Protein 8AP0 (pdb70)

Structure (mmCIF, N/CA/C/O backbone):
data_8AP0
#
_entry.id   8AP0
#
_cell.length_a   66.230
_cell.length_b   139.042
_cell.length_c   109.651
_cell.angle_alpha   90.000
_cell.angle_beta   90.000
_cell.angle_gamma   90.000
#
_symmetry.space_group_name_H-M   'C 2 2 21'
#
loop_
_entity.id
_entity.type
_entity.pdbx_description
1 polymer "Beta-ribofuranosylaminobenzene 5'-phosphate synthase"
2 non-polymer 1-O-pyrophosphono-5-O-phosphono-alpha-D-ribofuranose
3 non-polymer '4-azanyl-1~{H}-pyrazole-3,5-dicarboxylic acid'
4 non-polymer GLYCEROL
5 non-polymer 'POTASSIUM ION'
6 non-polymer 'MAGNESIUM ION'
7 water water
#
loop_
_atom_site.group_PDB
_atom_site.id
_atom_site.type_symbol
_atom_site.label_atom_id
_atom_site.label_alt_id
_atom_site.label_comp_id
_atom_site.label_asym_id
_atom_site.label_entity_id
_atom_site.label_seq_id
_atom_site.pdbx_PDB_ins_code
_atom_site.Cartn_x
_atom_site.Cartn_y
_atom_site.Cartn_z
_atom_site.occupancy
_atom_site.B_iso_or_equiv
_atom_site.auth_seq_id
_atom_site.auth_comp_id
_atom_site.auth_asym_id
_atom_site.auth_atom_id
_atom_site.pdbx_PDB_model_num
ATOM 1 N N . GLY A 1 10 ? -21.756 28.338 11.974 1.000 59.743 10 GLY AAA N 1
ATOM 2 C CA . GLY A 1 10 ? -21.153 26.977 12.140 1.000 65.742 10 GLY AAA CA 1
ATOM 3 C C . GLY A 1 10 ? -19.652 26.997 11.912 1.000 54.605 10 GLY AAA C 1
ATOM 4 O O . GLY A 1 10 ? -19.161 27.932 11.251 1.000 50.208 10 GLY AAA O 1
ATOM 5 N N . ALA A 1 11 ? -18.934 26.008 12.439 1.000 38.905 11 ALA AAA N 1
ATOM 6 C CA . ALA A 1 11 ? -17.472 25.869 12.269 1.000 36.793 11 ALA AAA CA 1
ATOM 7 C C . ALA A 1 11 ? -17.138 24.449 11.812 1.000 32.345 11 ALA AAA C 1
ATOM 8 O O . ALA A 1 11 ? -17.920 23.514 12.079 1.000 37.195 11 ALA AAA O 1
ATOM 10 N N . VAL A 1 12 ? -16.000 24.316 11.147 1.000 29.779 12 VAL AAA N 1
ATOM 11 C CA . VAL A 1 12 ? -15.400 23.005 10.790 1.000 31.215 12 VAL AAA CA 1
ATOM 12 C C . VAL A 1 12 ? -14.287 22.742 11.803 1.000 29.287 12 VAL AAA C 1
ATOM 13 O O . VAL A 1 12 ? -13.282 23.486 11.790 1.000 28.116 12 VAL AAA O 1
ATOM 17 N N . ARG A 1 13 ? -14.482 21.740 12.663 1.000 29.082 13 ARG AAA N 1
ATOM 18 C CA . ARG A 1 13 ? -13.497 21.350 13.696 1.000 27.559 13 ARG AAA CA 1
ATOM 19 C C . ARG A 1 13 ? -12.618 20.250 13.104 1.000 25.328 13 ARG AAA C 1
ATOM 20 O O . ARG A 1 13 ? -13.164 19.199 12.731 1.000 31.777 13 ARG AAA O 1
ATOM 28 N N . VAL A 1 14 ? -11.318 20.506 12.996 1.000 23.376 14 VAL AAA N 1
ATOM 29 C CA . VAL A 1 14 ? -10.331 19.583 12.375 1.000 25.667 14 VAL AAA CA 1
ATOM 30 C C . VAL A 1 14 ? -9.352 19.126 13.462 1.000 29.993 14 VAL AAA C 1
ATOM 31 O O . VAL A 1 14 ? -8.888 19.956 14.266 1.000 24.476 14 VAL AAA O 1
ATOM 35 N N . SER A 1 15 ? -9.094 17.819 13.501 1.000 25.377 15 SER AAA N 1
ATOM 36 C CA . SER A 1 15 ? -8.090 17.187 14.393 1.000 27.709 15 SER AAA CA 1
ATOM 37 C C . SER A 1 15 ? -7.077 16.476 13.510 1.000 20.548 15 SER AAA C 1
ATOM 38 O O . SER A 1 15 ? -7.503 15.837 12.539 1.000 26.703 15 SER AAA O 1
ATOM 41 N N . ALA A 1 16 ? -5.792 16.615 13.809 1.000 20.954 16 ALA AAA N 1
ATOM 42 C CA . ALA A 1 16 ? -4.724 16.000 13.001 1.000 22.709 16 ALA AAA CA 1
ATOM 43 C C . ALA A 1 16 ? -3.577 15.569 13.897 1.000 24.266 16 ALA AAA C 1
ATOM 44 O O . ALA A 1 16 ? -3.280 16.202 14.910 1.000 22.870 16 ALA AAA O 1
ATOM 46 N N . PRO A 1 17 ? -2.922 14.444 13.549 1.000 21.959 17 PRO AAA N 1
ATOM 47 C CA . PRO A 1 17 ? -1.759 13.967 14.285 1.000 20.421 17 PRO AAA CA 1
ATOM 48 C C . PRO A 1 17 ? -0.460 14.678 13.902 1.000 19.153 17 PRO AAA C 1
ATOM 49 O O . PRO A 1 17 ? -0.368 15.224 12.814 1.000 24.560 17 PRO AAA O 1
ATOM 53 N N . ALA A 1 18 ? 0.518 14.618 14.795 1.000 19.669 18 ALA AAA N 1
ATOM 54 C CA . ALA A 1 18 ? 1.919 14.996 14.533 1.000 21.148 18 ALA AAA CA 1
ATOM 55 C C . ALA A 1 18 ? 2.554 13.950 13.625 1.000 23.451 18 ALA AAA C 1
ATOM 56 O O . ALA A 1 18 ? 2.033 12.807 13.560 1.000 21.796 18 ALA AAA O 1
ATOM 58 N N . ARG A 1 19 ? 3.650 14.349 12.986 1.000 21.167 19 ARG AAA N 1
ATOM 59 C CA . ARG A 1 19 ? 4.500 13.505 12.123 1.000 22.207 19 ARG AAA CA 1
ATOM 60 C C . ARG A 1 19 ? 5.846 13.332 12.819 1.000 21.929 19 ARG AAA C 1
ATOM 61 O O . ARG A 1 19 ? 6.494 14.330 13.115 1.000 21.658 19 ARG AAA O 1
ATOM 69 N N . LEU A 1 20 ? 6.232 12.090 13.109 1.000 21.450 20 LEU AAA N 1
ATOM 70 C CA . LEU A 1 20 ? 7.597 11.749 13.570 1.000 19.891 20 LEU AAA CA 1
ATOM 71 C C . LEU A 1 20 ? 8.368 11.185 12.382 1.000 19.664 20 LEU AAA C 1
ATOM 72 O O . LEU A 1 20 ? 7.800 10.367 11.647 1.000 23.053 20 LEU AAA O 1
ATOM 77 N N . SER A 1 21 ? 9.616 11.605 12.222 1.000 19.888 21 SER AAA N 1
ATOM 78 C CA . SER A 1 21 ? 10.497 11.223 11.099 1.000 23.087 21 SER AAA CA 1
ATOM 79 C C . SER A 1 21 ? 11.574 10.278 11.618 1.000 23.105 21 SER AAA C 1
ATOM 80 O O . SER A 1 21 ? 12.209 10.611 12.627 1.000 19.989 21 SER AAA O 1
ATOM 83 N N . PHE A 1 22 ? 11.775 9.143 10.942 1.000 22.454 22 PHE AAA N 1
ATOM 84 C CA . PHE A 1 22 ? 12.871 8.200 11.260 1.000 20.044 22 PHE AAA CA 1
ATOM 85 C C . PHE A 1 22 ? 14.156 8.705 10.613 1.000 19.111 22 PHE AAA C 1
ATOM 86 O O . PHE A 1 22 ? 15.176 8.787 11.293 1.000 22.713 22 PHE AAA O 1
ATOM 94 N N . THR A 1 23 ? 14.121 8.990 9.310 1.000 21.519 23 THR AAA N 1
ATOM 95 C CA . THR A 1 23 ? 15.325 9.426 8.566 1.000 22.679 23 THR AAA CA 1
ATOM 96 C C . THR A 1 23 ? 14.935 9.876 7.158 1.000 23.889 23 THR AAA C 1
ATOM 97 O O . THR A 1 23 ? 13.879 9.419 6.645 1.000 21.095 23 THR AAA O 1
ATOM 101 N N . LEU A 1 24 ? 15.749 10.774 6.596 1.000 24.388 24 LEU AAA N 1
ATOM 102 C CA . LEU A 1 24 ? 15.887 10.978 5.131 1.000 25.642 24 LEU AAA CA 1
ATOM 103 C C . LEU A 1 24 ? 16.819 9.888 4.580 1.000 24.189 24 LEU AAA C 1
ATOM 104 O O . LEU A 1 24 ? 17.767 9.469 5.301 1.000 25.656 24 LEU AAA O 1
ATOM 109 N N . ILE A 1 25 ? 16.613 9.491 3.324 1.000 23.339 25 ILE AAA N 1
ATOM 110 C CA . ILE A 1 25 ? 17.224 8.242 2.779 1.000 23.010 25 ILE AAA CA 1
ATOM 111 C C . ILE A 1 25 ? 18.344 8.557 1.780 1.000 22.598 25 ILE AAA C 1
ATOM 112 O O . ILE A 1 25 ? 19.525 8.240 2.098 1.000 24.394 25 ILE AAA O 1
ATOM 117 N N . SER A 1 26 ? 18.014 9.159 0.631 1.000 23.519 26 SER AAA N 1
ATOM 118 C CA . SER A 1 26 ? 18.918 9.229 -0.543 1.000 25.994 26 SER AAA CA 1
ATOM 119 C C . SER A 1 26 ? 19.514 10.636 -0.694 1.000 24.209 26 SER AAA C 1
ATOM 120 O O . SER A 1 26 ? 18.829 11.518 -1.244 1.000 27.674 26 SER AAA O 1
ATOM 123 N N . LEU A 1 27 ? 20.754 10.830 -0.250 1.000 23.339 27 LEU AAA N 1
ATOM 124 C CA . LEU A 1 27 ? 21.380 12.183 -0.179 1.000 25.675 27 LEU AAA CA 1
ATOM 125 C C . LEU A 1 27 ? 22.810 12.136 -0.709 1.000 24.723 27 LEU AAA C 1
ATOM 126 O O . LEU A 1 27 ? 23.641 12.901 -0.213 1.000 26.946 27 LEU AAA O 1
ATOM 131 N N . ASP A 1 28 ? 23.080 11.286 -1.698 1.000 24.383 28 ASP AAA N 1
ATOM 132 C CA . ASP A 1 28 ? 24.427 11.154 -2.300 1.000 27.393 28 ASP AAA CA 1
ATOM 133 C C . ASP A 1 28 ? 24.371 11.791 -3.689 1.000 23.614 28 ASP AAA C 1
ATOM 134 O O . ASP A 1 28 ? 23.253 12.128 -4.139 1.000 27.614 28 ASP AAA O 1
ATOM 139 N N . GLY A 1 29 ? 25.523 11.894 -4.348 1.000 29.159 29 GLY AAA N 1
ATOM 140 C CA . GLY A 1 29 ? 25.676 12.592 -5.639 1.000 32.413 29 GLY AAA CA 1
ATOM 141 C C . GLY A 1 29 ? 25.468 11.705 -6.857 1.000 34.374 29 GLY AAA C 1
ATOM 142 O O . GLY A 1 29 ? 25.600 12.237 -7.972 1.000 33.851 29 GLY AAA O 1
ATOM 143 N N . SER A 1 30 ? 25.141 10.417 -6.698 1.000 31.935 30 SER AAA N 1
ATOM 144 C CA . SER A 1 30 ? 25.102 9.464 -7.843 1.000 33.091 30 SER AAA CA 1
ATOM 145 C C . SER A 1 30 ? 23.751 8.739 -7.977 1.000 32.457 30 SER AAA C 1
ATOM 146 O O . SER A 1 30 ? 23.594 8.029 -8.976 1.000 38.823 30 SER AAA O 1
ATOM 149 N N . SER A 1 31 ? 22.777 8.955 -7.087 1.000 26.709 31 SER AAA N 1
ATOM 150 C CA . SER A 1 31 ? 21.500 8.184 -7.059 1.000 27.746 31 SER AAA CA 1
ATOM 151 C C . SER A 1 31 ? 20.503 8.679 -8.118 1.000 26.598 31 SER AAA C 1
ATOM 152 O O . SER A 1 31 ? 20.593 9.844 -8.538 1.000 31.336 31 SER AAA O 1
ATOM 155 N N . LEU A 1 32 ? 19.596 7.792 -8.551 1.000 26.787 32 LEU AAA N 1
ATOM 156 C CA . LEU A 1 32 ? 18.483 8.094 -9.493 1.000 29.979 32 LEU AAA CA 1
ATOM 157 C C . LEU A 1 32 ? 17.507 9.075 -8.830 1.000 29.254 32 LEU AAA C 1
ATOM 158 O O . LEU A 1 32 ? 16.871 9.880 -9.550 1.000 27.907 32 LEU AAA O 1
ATOM 163 N N . ARG A 1 33 ? 17.371 8.983 -7.510 1.000 26.753 33 ARG AAA N 1
ATOM 164 C CA . ARG A 1 33 ? 16.423 9.801 -6.722 1.000 26.998 33 ARG AAA CA 1
ATOM 165 C C . ARG A 1 33 ? 17.115 10.374 -5.482 1.000 26.256 33 ARG AAA C 1
ATOM 166 O O . ARG A 1 33 ? 18.127 9.813 -5.028 1.000 24.801 33 ARG AAA O 1
ATOM 174 N N . ARG A 1 34 ? 16.560 11.466 -4.967 1.000 25.211 34 ARG AAA N 1
ATOM 175 C CA . ARG A 1 34 ? 17.012 12.109 -3.707 1.000 24.160 34 ARG AAA CA 1
ATOM 176 C C . ARG A 1 34 ? 15.861 12.089 -2.703 1.000 21.508 34 ARG AAA C 1
ATOM 177 O O . ARG A 1 34 ? 14.679 11.919 -3.111 1.000 23.133 34 ARG AAA O 1
ATOM 185 N N . ASN A 1 35 ? 16.213 12.294 -1.435 1.000 23.891 35 ASN AAA N 1
ATOM 186 C CA . ASN A 1 35 ? 15.276 12.344 -0.286 1.000 26.337 35 ASN AAA CA 1
ATOM 187 C C . ASN A 1 35 ? 14.729 10.934 -0.053 1.000 23.193 35 ASN AAA C 1
ATOM 188 O O . ASN A 1 35 ? 15.546 10.009 0.008 1.000 22.757 35 ASN AAA O 1
ATOM 193 N N . GLY A 1 36 ? 13.413 10.791 0.062 1.000 21.592 36 GLY AAA N 1
ATOM 194 C CA . GLY A 1 36 ? 12.804 9.606 0.676 1.000 25.901 36 GLY AAA CA 1
ATOM 195 C C . GLY A 1 36 ? 12.814 9.765 2.184 1.000 20.996 36 GLY AAA C 1
ATOM 196 O O . GLY A 1 36 ? 13.885 10.069 2.776 1.000 20.421 36 GLY AAA O 1
ATOM 197 N N . ILE A 1 37 ? 11.648 9.629 2.789 1.000 20.014 37 ILE AAA N 1
ATOM 198 C CA . ILE A 1 37 ? 11.513 9.763 4.262 1.000 23.286 37 ILE AAA CA 1
ATOM 199 C C . ILE A 1 37 ? 10.610 8.644 4.775 1.000 21.928 37 ILE AAA C 1
ATOM 200 O O . ILE A 1 37 ? 9.546 8.420 4.182 1.000 20.489 37 ILE AAA O 1
ATOM 205 N N . ALA A 1 38 ? 11.042 8.001 5.861 1.000 22.086 38 ALA AAA N 1
ATOM 206 C CA . ALA A 1 38 ? 10.218 7.094 6.690 1.000 24.151 38 ALA AAA CA 1
ATOM 207 C C . ALA A 1 38 ? 9.669 7.894 7.873 1.000 17.035 38 ALA AAA C 1
ATOM 208 O O . ALA A 1 38 ? 10.474 8.581 8.536 1.000 22.513 38 ALA AAA O 1
ATOM 210 N N . ALA A 1 39 ? 8.364 7.804 8.124 1.000 18.055 39 ALA AAA N 1
ATOM 211 C CA . ALA A 1 39 ? 7.672 8.612 9.144 1.000 22.037 39 ALA AAA CA 1
ATOM 212 C C . ALA A 1 39 ? 6.454 7.860 9.677 1.000 22.180 39 ALA AAA C 1
ATOM 213 O O . ALA A 1 39 ? 5.978 6.925 9.020 1.000 21.234 39 ALA AAA O 1
ATOM 215 N N . MET A 1 40 ? 5.948 8.280 10.828 1.000 19.015 40 MET AAA N 1
ATOM 216 C CA . MET A 1 40 ? 4.661 7.789 11.363 1.000 20.393 40 MET AAA CA 1
ATOM 217 C C . MET A 1 40 ? 3.874 8.939 11.990 1.000 17.706 40 MET AAA C 1
ATOM 218 O O . MET A 1 40 ? 4.501 9.955 12.359 1.000 21.198 40 MET AAA O 1
ATOM 223 N N . ALA A 1 41 ? 2.554 8.777 12.080 1.000 16.695 41 ALA AAA N 1
ATOM 224 C CA . ALA A 1 41 ? 1.610 9.729 12.703 1.000 18.476 41 ALA AAA CA 1
ATOM 225 C C . ALA A 1 41 ? 1.319 9.307 14.149 1.000 23.615 41 ALA AAA C 1
ATOM 226 O O . ALA A 1 41 ? 1.044 8.112 14.373 1.000 22.276 41 ALA AAA O 1
ATOM 228 N N . VAL A 1 42 ? 1.325 10.260 15.089 1.000 21.477 42 VAL AAA N 1
ATOM 229 C CA . VAL A 1 42 ? 0.959 10.021 16.514 1.000 21.551 42 VAL AAA CA 1
ATOM 230 C C . VAL A 1 42 ? -0.090 11.032 16.960 1.000 22.781 42 VAL AAA C 1
ATOM 231 O O . VAL A 1 42 ? -0.150 12.131 16.383 1.000 21.669 42 VAL AAA O 1
ATOM 235 N N . ASP A 1 43 ? -0.891 10.657 17.945 1.000 21.611 43 ASP AAA N 1
ATOM 236 C CA . ASP A 1 43 ? -2.058 11.449 18.420 1.000 23.656 43 ASP AAA CA 1
ATOM 237 C C . ASP A 1 43 ? -1.597 12.661 19.244 1.000 24.508 43 ASP AAA C 1
ATOM 238 O O . ASP A 1 43 ? -2.351 13.657 19.253 1.000 25.764 43 ASP AAA O 1
ATOM 243 N N . ARG A 1 44 ? -0.449 12.563 19.927 1.000 19.807 44 ARG AAA N 1
ATOM 244 C CA . ARG A 1 44 ? 0.059 13.583 20.880 1.000 20.008 44 ARG AAA CA 1
ATOM 245 C C . ARG A 1 44 ? 1.551 13.780 20.625 1.000 23.296 44 ARG AAA C 1
ATOM 246 O O . ARG A 1 44 ? 2.357 12.871 20.800 1.000 20.621 44 ARG AAA O 1
ATOM 254 N N . PRO A 1 45 ? 1.995 14.990 20.218 1.000 22.752 45 PRO AAA N 1
ATOM 255 C CA . PRO A 1 45 ? 1.126 16.163 20.134 1.000 25.948 45 PRO AAA CA 1
ATOM 256 C C . PRO A 1 45 ? 0.144 16.115 18.960 1.000 23.026 45 PRO AAA C 1
ATOM 257 O O . PRO A 1 45 ? 0.453 15.520 17.948 1.000 24.649 45 PRO AAA O 1
ATOM 261 N N . GLY A 1 46 ? -1.019 16.730 19.148 1.000 22.754 46 GLY AAA N 1
ATOM 262 C CA . GLY A 1 46 ? -2.114 16.806 18.168 1.000 26.901 46 GLY AAA CA 1
ATOM 263 C C . GLY A 1 46 ? -2.447 18.242 17.793 1.000 30.640 46 GLY AAA C 1
ATOM 264 O O . GLY A 1 46 ? -2.116 19.178 18.568 1.000 29.387 46 GLY AAA O 1
ATOM 265 N N . LEU A 1 47 ? -3.083 18.413 16.640 1.000 24.430 47 LEU AAA N 1
ATOM 266 C CA . LEU A 1 47 ? -3.691 19.693 16.212 1.000 26.021 47 LEU AAA CA 1
ATOM 267 C C . LEU A 1 47 ? -5.196 19.620 16.457 1.000 22.281 47 LEU AAA C 1
ATOM 268 O O . LEU A 1 47 ? -5.809 18.635 16.043 1.000 25.441 47 LEU AAA O 1
ATOM 273 N N . THR A 1 48 ? -5.776 20.654 17.059 1.000 20.782 48 THR AAA N 1
ATOM 274 C CA . THR A 1 48 ? -7.240 20.886 17.043 1.000 21.947 48 THR AAA CA 1
ATOM 275 C C . THR A 1 48 ? -7.448 22.332 16.614 1.000 26.564 48 THR AAA C 1
ATOM 276 O O . THR A 1 48 ? -6.841 23.218 17.253 1.000 26.421 48 THR AAA O 1
ATOM 280 N N . ALA A 1 49 ? -8.238 22.545 15.571 1.000 26.843 49 ALA AAA N 1
ATOM 281 C CA . ALA A 1 49 ? -8.510 23.901 15.036 1.000 23.291 49 ALA AAA CA 1
ATOM 282 C C . ALA A 1 49 ? -9.972 23.997 14.608 1.000 28.820 49 ALA AAA C 1
ATOM 283 O O . ALA A 1 49 ? -10.567 22.962 14.226 1.000 27.308 49 ALA AAA O 1
ATOM 285 N N . GLU A 1 50 ? -10.550 25.194 14.730 1.000 27.358 50 GLU AAA N 1
ATOM 286 C CA . GLU A 1 50 ? -11.925 25.469 14.256 1.000 27.959 50 GLU AAA CA 1
ATOM 287 C C . GLU A 1 50 ? -11.836 26.593 13.226 1.000 30.297 50 GLU AAA C 1
ATOM 288 O O . GLU A 1 50 ? -11.184 27.616 13.511 1.000 28.859 50 GLU AAA O 1
ATOM 294 N N . VAL A 1 51 ? -12.381 26.344 12.041 1.000 26.802 51 VAL AAA N 1
ATOM 295 C CA . VAL A 1 51 ? -12.399 27.315 10.911 1.000 26.465 51 VAL AAA CA 1
ATOM 296 C C . VAL A 1 51 ? -13.838 27.796 10.757 1.000 30.895 51 VAL AAA C 1
ATOM 297 O O . VAL A 1 51 ? -14.747 26.947 10.677 1.000 28.707 51 VAL AAA O 1
ATOM 301 N N . ARG A 1 52 ? -14.054 29.110 10.734 1.000 33.721 52 ARG AAA N 1
ATOM 302 C CA . ARG A 1 52 ? -15.404 29.642 10.435 1.000 35.450 52 ARG AAA CA 1
ATOM 303 C C . ARG A 1 52 ? -15.261 30.871 9.539 1.000 30.996 52 ARG AAA C 1
ATOM 304 O O . ARG A 1 52 ? -14.122 31.359 9.382 1.000 31.753 52 ARG AAA O 1
ATOM 312 N N . GLU A 1 53 ? -16.375 31.272 8.927 1.000 31.834 53 GLU AAA N 1
ATOM 313 C CA . GLU A 1 53 ? -16.510 32.502 8.100 1.000 37.492 53 GLU AAA CA 1
ATOM 314 C C . GLU A 1 53 ? -16.212 33.709 8.991 1.000 35.065 53 GLU AAA C 1
ATOM 315 O O . GLU A 1 53 ? -16.820 33.794 10.071 1.000 37.051 53 GLU AAA O 1
ATOM 321 N N . ALA A 1 54 ? -15.295 34.581 8.563 1.000 36.701 54 ALA AAA N 1
ATOM 322 C CA . ALA A 1 54 ? -15.011 35.884 9.210 1.000 38.446 54 ALA AAA CA 1
ATOM 323 C C . ALA A 1 54 ? -16.065 36.887 8.734 1.000 46.380 54 ALA AAA C 1
ATOM 324 O O . ALA A 1 54 ? -16.080 37.171 7.518 1.000 47.877 54 ALA AAA O 1
ATOM 326 N N . ALA A 1 55 ? -16.919 37.370 9.648 1.000 49.577 55 ALA AAA N 1
ATOM 327 C CA . ALA A 1 55 ? -18.061 38.275 9.367 1.000 56.351 55 ALA AAA CA 1
ATOM 328 C C . ALA A 1 55 ? -17.572 39.566 8.694 1.000 49.681 55 ALA AAA C 1
ATOM 329 O O . ALA A 1 55 ? -18.303 40.104 7.850 1.000 59.229 55 ALA AAA O 1
ATOM 331 N N . ASP A 1 56 ? -16.376 40.039 9.042 1.000 41.182 56 ASP AAA N 1
ATOM 332 C CA . ASP A 1 56 ? -15.834 41.333 8.546 1.000 41.058 56 ASP AAA CA 1
ATOM 333 C C . ASP A 1 56 ? -14.975 41.100 7.294 1.000 44.614 56 ASP AAA C 1
ATOM 334 O O . ASP A 1 56 ? -14.320 42.060 6.848 1.000 39.941 56 ASP AAA O 1
ATOM 339 N N . GLY A 1 57 ? -14.965 39.882 6.740 1.000 38.709 57 GLY AAA N 1
ATOM 340 C CA . GLY A 1 57 ? -14.186 39.554 5.531 1.000 33.430 57 GLY AAA CA 1
ATOM 341 C C . GLY A 1 57 ? -12.682 39.720 5.732 1.000 33.574 57 GLY AAA C 1
ATOM 342 O O . GLY A 1 57 ? -11.971 39.871 4.723 1.000 39.523 57 GLY AAA O 1
ATOM 343 N N . ILE A 1 58 ? -12.186 39.657 6.971 1.000 31.674 58 ILE AAA N 1
ATOM 344 C CA . ILE A 1 58 ? -10.727 39.781 7.266 1.000 32.665 58 ILE AAA CA 1
ATOM 345 C C . ILE A 1 58 ? -10.218 38.421 7.744 1.000 33.424 58 ILE AAA C 1
ATOM 346 O O . ILE A 1 58 ? -10.735 37.912 8.748 1.000 35.567 58 ILE AAA O 1
ATOM 351 N N . VAL A 1 59 ? -9.233 37.864 7.040 1.000 34.967 59 VAL AAA N 1
ATOM 352 C CA . VAL A 1 59 ? -8.560 36.598 7.436 1.000 33.456 59 VAL AAA CA 1
ATOM 353 C C . VAL A 1 59 ? -7.915 36.817 8.807 1.000 40.881 59 VAL AAA C 1
ATOM 354 O O . VAL A 1 59 ? -7.147 37.786 8.958 1.000 42.628 59 VAL AAA O 1
ATOM 358 N N . ALA A 1 60 ? -8.220 35.940 9.765 1.000 37.139 60 ALA AAA N 1
ATOM 359 C CA . ALA A 1 60 ? -7.734 36.019 11.157 1.000 37.421 60 ALA AAA CA 1
ATOM 360 C C . ALA A 1 60 ? -7.277 34.622 11.584 1.000 31.452 60 ALA AAA C 1
ATOM 361 O O . ALA A 1 60 ? -7.980 33.654 11.255 1.000 35.678 60 ALA AAA O 1
ATOM 363 N N . VAL A 1 61 ? -6.119 34.545 12.243 1.000 30.298 61 VAL AAA N 1
ATOM 364 C CA . VAL A 1 61 ? -5.521 33.305 12.808 1.000 31.036 61 VAL AAA CA 1
ATOM 365 C C . VAL A 1 61 ? -5.190 33.565 14.278 1.000 34.120 61 VAL AAA C 1
ATOM 366 O O . VAL A 1 61 ? -4.586 34.622 14.556 1.000 35.504 61 VAL AAA O 1
ATOM 370 N N . THR A 1 62 ? -5.544 32.647 15.182 1.000 31.684 62 THR AAA N 1
ATOM 371 C CA A THR A 1 62 ? -5.062 32.708 16.588 0.500 35.733 62 THR AAA CA 1
ATOM 372 C CA B THR A 1 62 ? -5.166 32.691 16.623 0.500 33.084 62 THR AAA CA 1
ATOM 373 C C . THR A 1 62 ? -4.623 31.318 17.041 1.000 34.424 62 THR AAA C 1
ATOM 374 O O . THR A 1 62 ? -5.049 30.330 16.415 1.000 32.636 62 THR AAA O 1
ATOM 381 N N . GLY A 1 63 ? -3.751 31.282 18.052 1.000 28.275 63 GLY AAA N 1
ATOM 382 C CA . GLY A 1 63 ? -3.378 30.049 18.774 1.000 28.283 63 GLY AAA CA 1
ATOM 383 C C . GLY A 1 63 ? -2.028 29.486 18.373 1.000 29.305 63 GLY AAA C 1
ATOM 384 O O . GLY A 1 63 ? -1.652 28.444 18.937 1.000 36.464 63 GLY AAA O 1
ATOM 385 N N . THR A 1 64 ? -1.298 30.115 17.452 1.000 27.057 64 THR AAA N 1
ATOM 386 C CA . THR A 1 64 ? -0.009 29.564 16.956 1.000 31.028 64 THR AAA CA 1
ATOM 387 C C . THR A 1 64 ? 1.119 30.568 17.183 1.000 31.008 64 THR AAA C 1
ATOM 388 O O . THR A 1 64 ? 0.835 31.737 17.473 1.000 33.806 64 THR AAA O 1
ATOM 392 N N . ALA A 1 65 ? 2.358 30.110 17.059 1.000 27.763 65 ALA AAA N 1
ATOM 393 C CA . ALA A 1 65 ? 3.556 30.964 16.951 1.000 35.491 65 ALA AAA CA 1
ATOM 394 C C . ALA A 1 65 ? 3.404 31.877 15.725 1.000 37.921 65 ALA AAA C 1
ATOM 395 O O . ALA A 1 65 ? 2.592 31.564 14.810 1.000 32.399 65 ALA AAA O 1
ATOM 397 N N . GLU A 1 66 ? 4.161 32.974 15.726 1.000 41.529 66 GLU AAA N 1
ATOM 398 C CA . GLU A 1 66 ? 4.058 34.080 14.741 1.000 38.540 66 GLU AAA CA 1
ATOM 399 C C . GLU A 1 66 ? 4.278 33.536 13.323 1.000 36.128 66 GLU AAA C 1
ATOM 400 O O . GLU A 1 66 ? 3.437 33.817 12.448 1.000 40.431 66 GLU AAA O 1
ATOM 406 N N . GLU A 1 67 ? 5.356 32.776 13.108 1.000 36.894 67 GLU AAA N 1
ATOM 407 C CA . GLU A 1 67 ? 5.758 32.295 11.758 1.000 36.128 67 GLU AAA CA 1
ATOM 408 C C . GLU A 1 67 ? 4.618 31.471 11.142 1.000 38.642 67 GLU AAA C 1
ATOM 409 O O . GLU A 1 67 ? 4.252 31.713 9.982 1.000 33.642 67 GLU AAA O 1
ATOM 415 N N . THR A 1 68 ? 4.066 30.530 11.897 1.000 32.690 68 THR AAA N 1
ATOM 416 C CA . THR A 1 68 ? 2.939 29.671 11.464 1.000 28.864 68 THR AAA CA 1
ATOM 417 C C . THR A 1 68 ? 1.696 30.532 11.222 1.000 30.239 68 THR AAA C 1
ATOM 418 O O . THR A 1 68 ? 0.979 30.263 10.247 1.000 32.779 68 THR AAA O 1
ATOM 422 N N . ALA A 1 69 ? 1.431 31.525 12.076 1.000 30.441 69 ALA AAA N 1
ATOM 423 C CA . ALA A 1 69 ? 0.216 32.367 11.981 1.000 35.489 69 ALA AAA CA 1
ATOM 424 C C . ALA A 1 69 ? 0.243 33.127 10.646 1.000 28.076 69 ALA AAA C 1
ATOM 425 O O . ALA A 1 69 ? -0.820 33.192 9.975 1.000 31.251 69 ALA AAA O 1
ATOM 427 N N . ARG A 1 70 ? 1.420 33.638 10.261 1.000 29.369 70 ARG AAA N 1
ATOM 428 C CA . ARG A 1 70 ? 1.631 34.418 9.008 1.000 35.312 70 ARG AAA CA 1
ATOM 429 C C . ARG A 1 70 ? 1.383 33.496 7.802 1.000 41.953 70 ARG AAA C 1
ATOM 430 O O . ARG A 1 70 ? 0.611 33.881 6.910 1.000 39.459 70 ARG AAA O 1
ATOM 438 N N . GLU A 1 71 ? 1.977 32.300 7.786 1.000 38.580 71 GLU AAA N 1
ATOM 439 C CA . GLU A 1 71 ? 1.842 31.358 6.642 1.000 34.814 71 GLU AAA CA 1
ATOM 440 C C . GLU A 1 71 ? 0.402 30.835 6.580 1.000 28.738 71 GLU AAA C 1
ATOM 441 O O . GLU A 1 71 ? -0.104 30.670 5.465 1.000 33.557 71 GLU AAA O 1
ATOM 447 N N . LEU A 1 72 ? -0.262 30.636 7.722 1.000 28.367 72 LEU AAA N 1
ATOM 448 C CA . LEU A 1 72 ? -1.691 30.215 7.736 1.000 25.806 72 LEU AAA CA 1
ATOM 449 C C . LEU A 1 72 ? -2.576 31.310 7.137 1.000 29.953 72 LEU AAA C 1
ATOM 450 O O . LEU A 1 72 ? -3.502 30.972 6.376 1.000 31.004 72 LEU AAA O 1
ATOM 455 N N . ALA A 1 73 ? -2.346 32.568 7.518 1.000 32.664 73 ALA AAA N 1
ATOM 456 C CA . ALA A 1 73 ? -3.092 33.729 6.978 1.000 41.242 73 ALA AAA CA 1
ATOM 457 C C . ALA A 1 73 ? -2.894 33.766 5.457 1.000 31.245 73 ALA AAA C 1
ATOM 458 O O . ALA A 1 73 ? -3.910 33.832 4.737 1.000 33.973 73 ALA AAA O 1
ATOM 460 N N . ALA A 1 74 ? -1.640 33.671 4.996 1.000 34.516 74 ALA AAA N 1
ATOM 461 C CA . ALA A 1 74 ? -1.258 33.698 3.558 1.000 32.929 74 ALA AAA CA 1
ATOM 462 C C . ALA A 1 74 ? -1.949 32.544 2.823 1.000 35.348 74 ALA AAA C 1
ATOM 463 O O . ALA A 1 74 ? -2.511 32.770 1.749 1.000 37.053 74 ALA AAA O 1
ATOM 465 N N . ALA A 1 75 ? -1.938 31.345 3.405 1.000 33.952 75 ALA AAA N 1
ATOM 466 C CA . ALA A 1 75 ? -2.605 30.158 2.830 1.000 31.277 75 ALA AAA CA 1
ATOM 467 C C . ALA A 1 75 ? -4.106 30.421 2.697 1.000 28.902 75 ALA AAA C 1
ATOM 468 O O . ALA A 1 75 ? -4.660 30.104 1.632 1.000 35.176 75 ALA AAA O 1
ATOM 470 N N . LEU A 1 76 ? -4.752 30.953 3.739 1.000 30.678 76 LEU AAA N 1
ATOM 471 C CA . LEU A 1 76 ? -6.225 31.167 3.733 1.000 30.949 76 LEU AAA CA 1
ATOM 472 C C . LEU A 1 76 ? -6.588 32.266 2.723 1.000 32.757 76 LEU AAA C 1
ATOM 473 O O . LEU A 1 76 ? -7.703 32.190 2.149 1.000 33.891 76 LEU AAA O 1
ATOM 478 N N . GLU A 1 77 ? -5.693 33.234 2.493 1.000 32.397 77 GLU AAA N 1
ATOM 479 C CA . GLU A 1 77 ? -5.872 34.291 1.448 1.000 39.412 77 GLU AAA CA 1
ATOM 480 C C . GLU A 1 77 ? -5.792 33.642 0.059 1.000 42.496 77 GLU AAA C 1
ATOM 481 O O . GLU A 1 77 ? -6.734 33.847 -0.753 1.000 43.127 77 GLU AAA O 1
ATOM 487 N N . ALA A 1 78 ? -4.708 32.901 -0.204 1.000 38.589 78 ALA AAA N 1
ATOM 488 C CA . ALA A 1 78 ? -4.475 32.176 -1.478 1.000 37.204 78 ALA AAA CA 1
ATOM 489 C C . ALA A 1 78 ? -5.678 31.276 -1.800 1.000 36.281 78 ALA AAA C 1
ATOM 490 O O . ALA A 1 78 ? -6.135 31.299 -2.953 1.000 46.222 78 ALA AAA O 1
ATOM 492 N N . LEU A 1 79 ? -6.194 30.532 -0.817 1.000 35.420 79 LEU AAA N 1
ATOM 493 C CA . LEU A 1 79 ? -7.298 29.552 -1.020 1.000 32.169 79 LEU AAA CA 1
ATOM 494 C C . LEU A 1 79 ? -8.637 30.279 -1.169 1.000 40.639 79 LEU AAA C 1
ATOM 495 O O . LEU A 1 79 ? -9.521 29.754 -1.881 1.000 41.188 79 LEU AAA O 1
ATOM 500 N N . ARG A 1 80 ? -8.797 31.424 -0.502 1.000 41.107 80 ARG AAA N 1
ATOM 501 C CA . ARG A 1 80 ? -9.993 32.293 -0.652 1.000 47.383 80 ARG AAA CA 1
ATOM 502 C C . ARG A 1 80 ? -10.174 32.620 -2.138 1.000 40.138 80 ARG AAA C 1
ATOM 503 O O . ARG A 1 80 ? -11.315 32.487 -2.640 1.000 43.842 80 ARG AAA O 1
ATOM 511 N N . LYS A 1 81 ? -9.081 33.020 -2.799 1.000 40.175 81 LYS AAA N 1
ATOM 512 C CA . LYS A 1 81 ? -9.043 33.390 -4.242 1.000 49.270 81 LYS AAA CA 1
ATOM 513 C C . LYS A 1 81 ? -9.287 32.139 -5.100 1.000 54.851 81 LYS AAA C 1
ATOM 514 O O . LYS A 1 81 ? -10.201 32.161 -5.933 1.000 54.671 81 LYS AAA O 1
ATOM 520 N N . LEU A 1 82 ? -8.502 31.080 -4.880 1.000 51.000 82 LEU AAA N 1
ATOM 521 C CA . LEU A 1 82 ? -8.528 29.827 -5.683 1.000 47.400 82 LEU AAA CA 1
ATOM 522 C C . LEU A 1 82 ? -9.948 29.239 -5.718 1.000 47.120 82 LEU AAA C 1
ATOM 523 O O . LEU A 1 82 ? -10.361 28.798 -6.796 1.000 48.982 82 LEU AAA O 1
ATOM 528 N N . TRP A 1 83 ? -10.673 29.249 -4.595 1.000 42.267 83 TRP AAA N 1
ATOM 529 C CA . TRP A 1 83 ? -11.978 28.547 -4.434 1.000 45.322 83 TRP AAA CA 1
ATOM 530 C C . TRP A 1 83 ? -13.143 29.543 -4.397 1.000 40.763 83 TRP AAA C 1
ATOM 531 O O . TRP A 1 83 ? -14.280 29.097 -4.138 1.000 50.152 83 TRP AAA O 1
ATOM 542 N N . ASP A 1 84 ? -12.877 30.826 -4.664 1.000 50.647 84 ASP AAA N 1
ATOM 543 C CA . ASP A 1 84 ? -13.884 31.923 -4.632 1.000 61.033 84 ASP AAA CA 1
ATOM 544 C C . ASP A 1 84 ? -14.747 31.762 -3.373 1.000 53.588 84 ASP AAA C 1
ATOM 545 O O . ASP A 1 84 ? -15.982 31.681 -3.490 1.000 56.431 84 ASP AAA O 1
ATOM 550 N N . GLY A 1 85 ? -14.101 31.695 -2.209 1.000 49.950 85 GLY AAA N 1
ATOM 551 C CA . GLY A 1 85 ? -14.768 31.439 -0.919 1.000 49.087 85 GLY AAA CA 1
ATOM 552 C C . GLY A 1 85 ? -14.700 32.654 -0.003 1.000 46.524 85 GLY AAA C 1
ATOM 553 O O . GLY A 1 85 ? -14.094 33.670 -0.356 1.000 38.291 85 GLY AAA O 1
ATOM 554 N N . PRO A 1 86 ? -15.316 32.581 1.199 1.000 50.041 86 PRO AAA N 1
ATOM 555 C CA . PRO A 1 86 ? -15.259 33.679 2.161 1.000 40.632 86 PRO AAA CA 1
ATOM 556 C C . PRO A 1 86 ? -13.903 33.792 2.872 1.000 43.570 86 PRO AAA C 1
ATOM 557 O O . PRO A 1 86 ? -13.147 32.826 2.891 1.000 41.229 86 PRO AAA O 1
ATOM 561 N N . ALA A 1 87 ? -13.625 34.972 3.436 1.000 33.000 87 ALA AAA N 1
ATOM 562 C CA . ALA A 1 87 ? -12.535 35.176 4.414 1.000 35.684 87 ALA AAA CA 1
ATOM 563 C C . ALA A 1 87 ? -12.810 34.229 5.579 1.000 34.612 87 ALA AAA C 1
ATOM 564 O O . ALA A 1 87 ? -13.993 34.089 5.977 1.000 36.920 87 ALA AAA O 1
ATOM 566 N N . ALA A 1 88 ? -11.770 33.572 6.077 1.000 36.038 88 ALA AAA N 1
ATOM 567 C CA . ALA 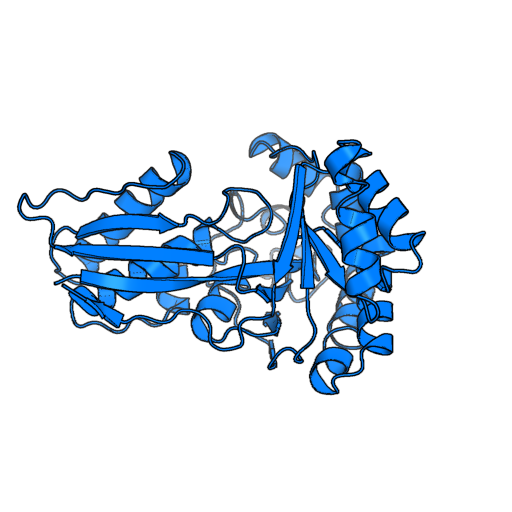A 1 88 ? -11.888 32.585 7.168 1.000 38.119 88 ALA AAA CA 1
ATOM 568 C C . ALA A 1 88 ? -11.143 33.098 8.396 1.000 33.125 88 ALA AAA C 1
ATOM 569 O O . ALA A 1 88 ? -10.053 33.705 8.236 1.000 35.836 88 ALA AAA O 1
ATOM 571 N N . ARG A 1 89 ? -11.714 32.858 9.574 1.000 34.295 89 ARG AAA N 1
ATOM 572 C CA . ARG A 1 89 ? -10.955 32.906 10.843 1.000 38.656 89 ARG AAA CA 1
ATOM 573 C C . ARG A 1 89 ? -10.682 31.462 11.275 1.000 32.665 89 ARG AAA C 1
ATOM 574 O O . ARG A 1 89 ? -11.605 30.609 11.222 1.000 37.285 89 ARG AAA O 1
ATOM 582 N N . VAL A 1 90 ? -9.431 31.193 11.624 1.000 28.740 90 VAL AAA N 1
ATOM 583 C CA . VAL A 1 90 ? -9.038 29.893 12.218 1.000 30.647 90 VAL AAA CA 1
ATOM 584 C C . VAL A 1 90 ? -8.592 30.163 13.656 1.000 33.722 90 VAL AAA C 1
ATOM 585 O O . VAL A 1 90 ? -7.695 31.012 13.869 1.000 31.894 90 VAL AAA O 1
ATOM 589 N N . ASP A 1 91 ? -9.244 29.497 14.603 1.000 30.197 91 ASP AAA N 1
ATOM 590 C CA . ASP A 1 91 ? -8.809 29.432 16.021 1.000 31.302 91 ASP AAA CA 1
ATOM 591 C C . ASP A 1 91 ? -8.123 28.077 16.208 1.000 24.013 91 ASP AAA C 1
ATOM 592 O O . ASP A 1 91 ? -8.829 27.063 16.192 1.000 26.547 91 ASP AAA O 1
ATOM 597 N N . VAL A 1 92 ? -6.795 28.073 16.305 1.000 24.098 92 VAL AAA N 1
ATOM 598 C CA . VAL A 1 92 ? -6.007 26.851 16.615 1.000 26.487 92 VAL AAA CA 1
ATOM 599 C C . VAL A 1 92 ? -6.083 26.651 18.129 1.000 33.015 92 VAL AAA C 1
ATOM 600 O O . VAL A 1 92 ? -5.354 27.351 18.859 1.000 29.032 92 VAL AAA O 1
ATOM 604 N N . LEU A 1 93 ? -6.986 25.764 18.565 1.000 28.340 93 LEU AAA N 1
ATOM 605 C CA . LEU A 1 93 ? -7.275 25.495 19.995 1.000 26.922 93 LEU AAA CA 1
ATOM 606 C C . LEU A 1 93 ? -6.123 24.686 20.593 1.000 30.492 93 LEU AAA C 1
ATOM 607 O O . LEU A 1 93 ? -5.846 24.851 21.769 1.000 30.783 93 LEU AAA O 1
ATOM 612 N N . GLU A 1 94 ? -5.457 23.865 19.788 1.000 27.339 94 GLU AAA N 1
ATOM 613 C CA . GLU A 1 94 ? -4.291 23.057 20.216 1.000 26.857 94 GLU AAA CA 1
ATOM 614 C C . GLU A 1 94 ? -3.302 23.056 19.052 1.000 23.413 94 GLU AAA C 1
ATOM 615 O O . GLU A 1 94 ? -3.646 22.507 17.997 1.000 25.469 94 GLU AAA O 1
ATOM 621 N N . ALA A 1 95 ? -2.144 23.685 19.234 1.000 25.482 95 ALA AAA N 1
ATOM 622 C CA . ALA A 1 95 ? -1.119 23.864 18.187 1.000 28.184 95 ALA AAA CA 1
ATOM 623 C C . ALA A 1 95 ? -0.078 22.755 18.301 1.000 25.607 95 ALA AAA C 1
ATOM 624 O O . ALA A 1 95 ? 0.308 22.434 19.429 1.000 25.235 95 ALA AAA O 1
ATOM 626 N N . LEU A 1 96 ? 0.390 22.238 17.167 1.000 24.350 96 LEU AAA N 1
ATOM 627 C CA . LEU A 1 96 ? 1.593 21.374 17.128 1.000 24.310 96 LEU AAA CA 1
ATOM 628 C C . LEU A 1 96 ? 2.806 22.244 17.419 1.000 26.459 96 LEU AAA C 1
ATOM 629 O O . LEU A 1 96 ? 2.940 23.317 16.840 1.000 29.544 96 LEU AAA O 1
ATOM 634 N N . PRO A 1 97 ? 3.704 21.844 18.339 1.000 26.660 97 PRO AAA N 1
ATOM 635 C CA . PRO A 1 97 ? 4.913 22.614 18.622 1.000 25.924 97 PRO AAA CA 1
ATOM 636 C C . PRO A 1 97 ? 5.738 22.883 17.363 1.000 28.612 97 PRO AAA C 1
ATOM 637 O O . PRO A 1 97 ? 6.080 21.949 16.639 1.000 26.312 97 PRO AAA O 1
ATOM 641 N N . GLN A 1 98 ? 6.026 24.156 17.128 1.000 24.932 98 GLN AAA N 1
ATOM 642 C CA . GLN A 1 98 ? 6.718 24.626 15.907 1.000 24.633 98 GLN AAA CA 1
ATOM 643 C C . GLN A 1 98 ? 8.206 24.259 15.972 1.000 23.710 98 GLN AAA C 1
ATOM 644 O O . GLN A 1 98 ? 8.820 24.439 17.041 1.000 29.356 98 GLN AAA O 1
ATOM 650 N N . HIS A 1 99 ? 8.759 23.793 14.851 1.000 19.593 99 HIS AAA N 1
ATOM 651 C CA . HIS A 1 99 ? 10.204 23.527 14.628 1.000 24.271 99 HIS AAA CA 1
ATOM 652 C C . HIS A 1 99 ? 10.747 22.606 15.725 1.000 25.483 99 HIS AAA C 1
ATOM 653 O O . HIS A 1 99 ? 11.877 22.853 16.191 1.000 25.203 99 HIS AAA O 1
ATOM 660 N N . SER A 1 100 ? 9.995 21.557 16.075 1.000 26.178 100 SER AAA N 1
ATOM 661 C CA . SER A 1 100 ? 10.333 20.608 17.171 1.000 24.862 100 SER AAA CA 1
ATOM 662 C C . SER A 1 100 ? 10.435 19.153 16.671 1.000 27.637 100 SER AAA C 1
ATOM 663 O O . SER A 1 100 ? 10.694 18.272 17.511 1.000 24.925 100 SER AAA O 1
ATOM 666 N N . GLY A 1 101 ? 10.282 18.909 15.370 1.000 25.576 101 GLY AAA N 1
ATOM 667 C CA . GLY A 1 101 ? 10.378 17.561 14.771 1.000 23.340 101 GLY AAA CA 1
ATOM 668 C C . GLY A 1 101 ? 9.025 16.886 14.633 1.000 22.403 101 GLY AAA C 1
ATOM 669 O O . GLY A 1 101 ? 9.018 15.662 14.414 1.000 26.363 101 GLY AAA O 1
ATOM 670 N N . PHE A 1 102 ? 7.923 17.641 14.707 1.000 18.811 102 PHE AAA N 1
ATOM 671 C CA . PHE A 1 102 ? 6.530 17.127 14.647 1.000 20.079 102 PHE AAA CA 1
ATOM 672 C C . PHE A 1 102 ? 5.854 17.435 13.301 1.000 19.161 102 PHE AAA C 1
ATOM 673 O O . PHE A 1 102 ? 4.619 17.201 13.185 1.000 22.240 102 PHE AAA O 1
ATOM 681 N N . GLY A 1 103 ? 6.604 17.956 12.320 1.000 22.285 103 GLY AAA N 1
ATOM 682 C CA . GLY A 1 103 ? 6.047 18.387 11.020 1.000 21.030 103 GLY AAA CA 1
ATOM 683 C C . GLY A 1 103 ? 4.885 19.351 11.198 1.000 21.399 103 GLY AAA C 1
ATOM 684 O O . GLY A 1 103 ? 3.857 19.189 10.507 1.000 20.608 103 GLY AAA O 1
ATOM 685 N N . SER A 1 104 ? 5.007 20.313 12.117 1.000 22.162 104 SER AAA N 1
ATOM 686 C CA . SER A 1 104 ? 3.864 21.175 12.521 1.000 24.578 104 SER AAA CA 1
ATOM 687 C C . SER A 1 104 ? 3.332 21.948 11.309 1.000 18.489 104 SER AAA C 1
ATOM 688 O O . SER A 1 104 ? 2.097 22.034 11.150 1.000 22.619 104 SER AAA O 1
ATOM 691 N N . LYS A 1 105 ? 4.212 22.523 10.493 1.000 20.237 105 LYS AAA N 1
ATOM 692 C CA . LYS A 1 105 ? 3.768 23.541 9.489 1.000 23.592 105 LYS AAA CA 1
ATOM 693 C C . LYS A 1 105 ? 2.945 22.841 8.397 1.000 23.517 105 LYS AAA C 1
ATOM 694 O O . LYS A 1 105 ? 1.773 23.246 8.149 1.000 22.554 105 LYS AAA O 1
ATOM 700 N N . THR A 1 106 ? 3.495 21.787 7.784 1.000 23.560 106 THR AAA N 1
ATOM 701 C CA . THR A 1 106 ? 2.766 21.034 6.733 1.000 18.967 106 THR AAA CA 1
ATOM 702 C C . THR A 1 106 ? 1.475 20.484 7.336 1.000 20.450 106 THR AAA C 1
ATOM 703 O O . THR A 1 106 ? 0.410 20.657 6.728 1.000 19.633 106 THR AAA O 1
ATOM 707 N N . SER A 1 107 ? 1.553 19.831 8.498 1.000 20.858 107 SER AAA N 1
ATOM 708 C CA . SER A 1 107 ? 0.365 19.183 9.107 1.000 22.631 107 SER AAA CA 1
ATOM 709 C C . SER A 1 107 ? -0.705 20.241 9.400 1.000 20.883 107 SER AAA C 1
ATOM 710 O O . SER A 1 107 ? -1.900 19.967 9.187 1.000 21.167 107 SER AAA O 1
ATOM 713 N N . THR A 1 108 ? -0.309 21.434 9.862 1.000 25.129 108 THR AAA N 1
ATOM 714 C CA . THR A 1 108 ? -1.282 22.494 10.241 1.000 24.581 108 THR AAA CA 1
ATOM 715 C C . THR A 1 108 ? -1.884 23.109 8.968 1.000 20.698 108 THR AAA C 1
ATOM 716 O O . THR A 1 108 ? -3.140 23.254 8.885 1.000 21.814 108 THR AAA O 1
ATOM 720 N N . LEU A 1 109 ? -1.036 23.429 7.993 1.000 23.821 109 LEU AAA N 1
ATOM 721 C CA . LEU A 1 109 ? -1.495 24.029 6.703 1.000 25.293 109 LEU AAA CA 1
ATOM 722 C C . LEU A 1 109 ? -2.523 23.104 6.043 1.000 28.468 109 LEU AAA C 1
ATOM 723 O O . LEU A 1 109 ? -3.597 23.591 5.628 1.000 24.053 109 LEU AAA O 1
ATOM 728 N N . LEU A 1 110 ? -2.241 21.797 5.985 1.000 28.892 110 LEU AAA N 1
ATOM 729 C CA . LEU A 1 110 ? -3.142 20.852 5.275 1.000 24.700 110 LEU AAA CA 1
ATOM 730 C C . LEU A 1 110 ? -4.444 20.686 6.068 1.000 23.854 110 LEU AAA C 1
ATOM 731 O O . LEU A 1 110 ? -5.521 20.691 5.444 1.000 25.817 110 LEU AAA O 1
ATOM 736 N N . ALA A 1 111 ? -4.378 20.578 7.397 1.000 24.543 111 ALA AAA N 1
ATOM 737 C CA . ALA A 1 111 ? -5.592 20.411 8.228 1.000 25.146 111 ALA AAA CA 1
ATOM 738 C C . ALA A 1 111 ? -6.485 21.649 8.077 1.000 24.749 111 ALA AAA C 1
ATOM 739 O O . ALA A 1 111 ? -7.712 21.494 7.842 1.000 24.576 111 ALA AAA O 1
ATOM 741 N N . VAL A 1 112 ? -5.900 22.846 8.204 1.000 25.155 112 VAL AAA N 1
ATOM 742 C CA . VAL A 1 112 ? -6.688 24.110 8.180 1.000 28.070 112 VAL AAA CA 1
ATOM 743 C C . VAL A 1 112 ? -7.197 24.322 6.751 1.000 27.999 112 VAL AAA C 1
ATOM 744 O O . VAL A 1 112 ? -8.406 24.604 6.592 1.000 28.443 112 VAL AAA O 1
ATOM 748 N N . GLY A 1 113 ? -6.333 24.108 5.752 1.000 30.179 113 GLY AAA N 1
ATOM 749 C CA . GLY A 1 113 ? -6.711 24.162 4.324 1.000 30.548 113 GLY AAA CA 1
ATOM 750 C C . GLY A 1 113 ? -7.864 23.219 4.027 1.000 28.506 113 GLY AAA C 1
ATOM 751 O O . GLY A 1 113 ? -8.813 23.619 3.353 1.000 28.240 113 GLY AAA O 1
ATOM 752 N N . HIS A 1 114 ? -7.806 21.991 4.545 1.000 28.373 114 HIS AAA N 1
ATOM 753 C CA . HIS A 1 114 ? -8.866 20.973 4.332 1.000 26.732 114 HIS AAA CA 1
ATOM 754 C C . HIS A 1 114 ? -10.170 21.475 4.954 1.000 28.545 114 HIS AAA C 1
ATOM 755 O O . HIS A 1 114 ? -11.223 21.395 4.290 1.000 30.002 114 HIS AAA O 1
ATOM 762 N N . ALA A 1 115 ? -10.094 21.962 6.195 1.000 29.236 115 ALA AAA N 1
ATOM 763 C CA . ALA A 1 115 ? -11.257 22.466 6.959 1.000 29.951 115 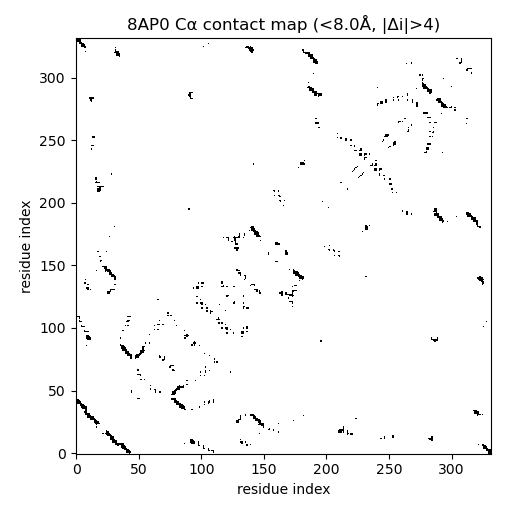ALA AAA CA 1
ATOM 764 C C . ALA A 1 115 ? -11.866 23.669 6.225 1.000 26.133 115 ALA AAA C 1
ATOM 765 O O . ALA A 1 115 ? -13.118 23.717 6.086 1.000 31.480 115 ALA AAA O 1
ATOM 767 N N . TYR A 1 116 ? -11.026 24.586 5.736 1.000 29.403 116 TYR AAA N 1
ATOM 768 C CA . TYR A 1 116 ? -11.479 25.744 4.915 1.000 32.663 116 TYR AAA CA 1
ATOM 769 C C . TYR A 1 116 ? -12.169 25.222 3.647 1.000 33.915 116 TYR AAA C 1
ATOM 770 O O . TYR A 1 116 ? -13.272 25.717 3.286 1.000 34.477 116 TYR AAA O 1
ATOM 779 N N . GLY A 1 117 ? -11.552 24.235 2.985 1.000 35.357 117 GLY AAA N 1
ATOM 780 C CA . GLY A 1 117 ? -12.172 23.525 1.852 1.000 31.432 117 GLY AAA CA 1
ATOM 781 C C . GLY A 1 117 ? -13.587 23.108 2.203 1.000 35.506 117 GLY AAA C 1
ATOM 782 O O . GLY A 1 117 ? -14.521 23.456 1.464 1.000 36.382 117 GLY AAA O 1
ATOM 783 N N . ARG A 1 118 ? -13.747 22.413 3.329 1.000 36.770 118 ARG AAA N 1
ATOM 784 C CA . ARG A 1 118 ? -15.054 21.868 3.779 1.000 37.554 118 ARG AAA CA 1
ATOM 785 C C . ARG A 1 118 ? -16.042 23.033 3.938 1.000 38.116 118 ARG AAA C 1
ATOM 786 O O . ARG A 1 118 ? -17.205 22.884 3.513 1.000 40.545 118 ARG AAA O 1
ATOM 794 N N . LEU A 1 119 ? -15.585 24.160 4.492 1.000 43.243 119 LEU AAA N 1
ATOM 795 C CA . LEU A 1 119 ? -16.409 25.386 4.659 1.000 43.197 119 LEU AAA CA 1
ATOM 796 C C . LEU A 1 119 ? -16.918 25.837 3.284 1.000 39.211 119 LEU AAA C 1
ATOM 797 O O . LEU A 1 119 ? -18.117 26.131 3.181 1.000 48.309 119 LEU AAA O 1
ATOM 802 N N . CYS A 1 120 ? -16.044 25.839 2.271 1.000 46.636 120 CYS AAA N 1
ATOM 803 C CA . CYS A 1 120 ? -16.317 26.314 0.883 1.000 48.834 120 CYS AAA CA 1
ATOM 804 C C . CYS A 1 120 ? -17.110 25.278 0.067 1.000 47.999 120 CYS AAA C 1
ATOM 805 O O . CYS A 1 120 ? -17.484 25.610 -1.064 1.000 59.764 120 CYS AAA O 1
ATOM 808 N N . GLY A 1 121 ? -17.330 24.064 0.586 1.000 54.990 121 GLY AAA N 1
ATOM 809 C CA . GLY A 1 121 ? -18.009 22.968 -0.140 1.000 60.510 121 GLY AAA CA 1
ATOM 810 C C . GLY A 1 121 ? -17.085 22.259 -1.125 1.000 55.868 121 GLY AAA C 1
ATOM 811 O O . GLY A 1 121 ? -17.604 21.623 -2.070 1.000 54.879 121 GLY AAA O 1
ATOM 812 N N . VAL A 1 122 ? -15.767 22.363 -0.920 1.000 47.416 122 VAL AAA N 1
ATOM 813 C CA . VAL A 1 122 ? -14.703 21.658 -1.699 1.000 57.828 122 VAL AAA CA 1
ATOM 814 C C . VAL A 1 122 ? -14.084 20.564 -0.813 1.000 63.475 122 VAL AAA C 1
ATOM 815 O O . VAL A 1 122 ? -14.030 20.737 0.421 1.000 59.174 122 VAL AAA O 1
ATOM 819 N N . GLU A 1 123 ? -13.632 19.467 -1.420 1.000 68.035 123 GLU AAA N 1
ATOM 820 C CA . GLU A 1 123 ? -12.863 18.393 -0.738 1.000 57.976 123 GLU AAA CA 1
ATOM 821 C C . GLU A 1 123 ? -11.527 18.271 -1.457 1.000 50.564 123 GLU AAA C 1
ATOM 822 O O . GLU A 1 123 ? -11.398 17.516 -2.412 1.000 56.319 123 GLU AAA O 1
ATOM 828 N N . PRO A 1 124 ? -10.504 19.050 -1.044 1.000 54.138 124 PRO AAA N 1
ATOM 829 C CA . PRO A 1 124 ? -9.266 19.154 -1.812 1.000 51.639 124 PRO AAA CA 1
ATOM 830 C C . PRO A 1 124 ? -8.430 17.873 -1.719 1.000 45.508 124 PRO AAA C 1
ATOM 831 O O . PRO A 1 124 ? -8.411 17.253 -0.680 1.000 50.499 124 PRO AAA O 1
ATOM 835 N N . ASP A 1 125 ? -7.779 17.502 -2.817 1.000 42.697 125 ASP AAA N 1
ATOM 836 C CA . ASP A 1 125 ? -6.675 16.514 -2.800 1.000 43.963 125 ASP AAA CA 1
ATOM 837 C C . ASP A 1 125 ? -5.565 17.101 -1.917 1.000 39.389 125 ASP AAA C 1
ATOM 838 O O . ASP A 1 125 ? -5.039 18.185 -2.264 1.000 39.025 125 ASP AAA O 1
ATOM 843 N N . LEU A 1 126 ? -5.246 16.435 -0.802 1.000 31.165 126 LEU AAA N 1
ATOM 844 C CA . LEU A 1 126 ? -4.308 16.971 0.219 1.000 33.532 126 LEU AAA CA 1
ATOM 845 C C . LEU A 1 126 ? -2.913 17.087 -0.390 1.000 31.737 126 LEU AAA C 1
ATOM 846 O O . LEU A 1 126 ? -2.222 18.043 -0.079 1.000 31.096 126 LEU AAA O 1
ATOM 851 N N . ARG A 1 127 ? -2.522 16.167 -1.271 1.000 26.681 127 ARG AAA N 1
ATOM 852 C CA . ARG A 1 127 ? -1.190 16.243 -1.911 1.000 30.784 127 ARG AAA CA 1
ATOM 853 C C . ARG A 1 127 ? -1.1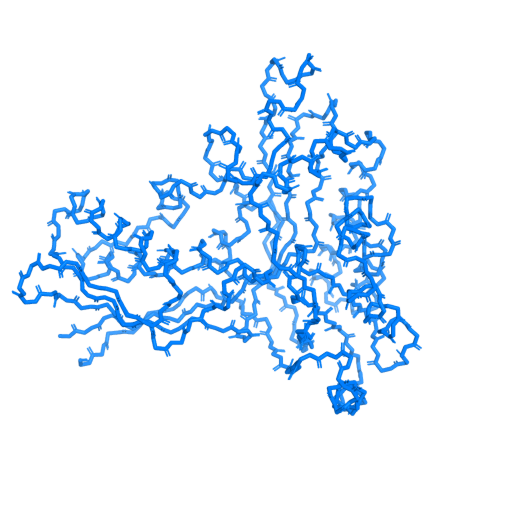50 17.469 -2.840 1.000 31.138 127 ARG AAA C 1
ATOM 854 O O . ARG A 1 127 ? -0.120 18.173 -2.856 1.000 28.618 127 ARG AAA O 1
ATOM 862 N N . GLU A 1 128 ? -2.226 17.716 -3.586 1.000 35.271 128 GLU AAA N 1
ATOM 863 C CA . GLU A 1 128 ? -2.313 18.868 -4.524 1.000 40.726 128 GLU AAA CA 1
ATOM 864 C C . GLU A 1 128 ? -2.339 20.158 -3.692 1.000 35.690 128 GLU AAA C 1
ATOM 865 O O . GLU A 1 128 ? -1.647 21.114 -4.069 1.000 34.237 128 GLU AAA O 1
ATOM 871 N N . LEU A 1 129 ? -3.062 20.163 -2.572 1.000 34.497 129 LEU AAA N 1
ATOM 872 C CA . LEU A 1 129 ? -3.082 21.316 -1.635 1.000 28.032 129 LEU AAA CA 1
ATOM 873 C C . LEU A 1 129 ? -1.666 21.563 -1.098 1.000 28.331 129 LEU AAA C 1
ATOM 874 O O . LEU A 1 129 ? -1.241 22.717 -1.063 1.000 32.553 129 LEU AAA O 1
ATOM 879 N N . ALA A 1 130 ? -0.930 20.523 -0.715 1.000 26.878 130 ALA AAA N 1
ATOM 880 C CA . ALA A 1 130 ? 0.476 20.653 -0.263 1.000 29.243 130 ALA AAA CA 1
ATOM 881 C C . ALA A 1 130 ? 1.302 21.336 -1.357 1.000 30.497 130 ALA AAA C 1
ATOM 882 O O . ALA A 1 130 ? 2.129 22.214 -1.024 1.000 29.621 130 ALA AAA O 1
ATOM 884 N N . ARG A 1 131 ? 1.102 20.943 -2.618 1.000 28.623 131 ARG AAA N 1
ATOM 885 C CA . ARG A 1 131 ? 1.827 21.549 -3.767 1.000 37.772 131 ARG AAA CA 1
ATOM 886 C C . ARG A 1 131 ? 1.472 23.041 -3.855 1.000 27.520 131 ARG AAA C 1
ATOM 887 O O . ARG A 1 131 ? 2.416 23.863 -3.968 1.000 31.267 131 ARG AAA O 1
ATOM 895 N N . THR A 1 132 ? 0.175 23.366 -3.800 1.000 30.453 132 THR AAA N 1
ATOM 896 C CA . THR A 1 132 ? -0.365 24.757 -3.830 1.000 35.618 132 THR AAA CA 1
ATOM 897 C C . THR A 1 132 ? 0.347 25.598 -2.758 1.000 37.679 132 THR AAA C 1
ATOM 898 O O . THR A 1 132 ? 0.659 26.763 -3.048 1.000 37.252 132 THR AAA O 1
ATOM 902 N N . LEU A 1 133 ? 0.606 25.036 -1.569 1.000 33.310 133 LEU AAA N 1
ATOM 903 C CA . LEU A 1 133 ? 1.159 25.800 -0.413 1.000 29.278 133 LEU AAA CA 1
ATOM 904 C C . LEU A 1 133 ? 2.683 25.631 -0.307 1.000 29.043 133 LEU AAA C 1
ATOM 905 O O . LEU A 1 133 ? 3.236 26.053 0.718 1.000 35.573 133 LEU AAA O 1
ATOM 910 N N . GLY A 1 134 ? 3.343 25.073 -1.332 1.000 30.136 134 GLY AAA N 1
ATOM 911 C CA . GLY A 1 134 ? 4.818 25.037 -1.437 1.000 31.789 134 GLY AAA CA 1
ATOM 912 C C . GLY A 1 134 ? 5.442 24.002 -0.514 1.000 28.014 134 GLY AAA C 1
ATOM 913 O O . GLY A 1 134 ? 6.656 24.098 -0.220 1.000 27.204 134 GLY AAA O 1
ATOM 914 N N . ARG A 1 135 ? 4.656 23.025 -0.069 1.000 27.369 135 ARG AAA N 1
ATOM 915 C CA . ARG A 1 135 ? 5.155 21.925 0.806 1.000 27.467 135 ARG AAA CA 1
ATOM 916 C C . ARG A 1 135 ? 5.663 20.773 -0.076 1.000 28.980 135 ARG AAA C 1
ATOM 917 O O . ARG A 1 135 ? 5.292 20.698 -1.264 1.000 28.960 135 ARG AAA O 1
ATOM 925 N N . GLY A 1 136 ? 6.530 19.930 0.477 1.000 25.817 136 GLY AAA N 1
ATOM 926 C CA . GLY A 1 136 ? 6.908 18.647 -0.139 1.000 26.139 136 GLY AAA CA 1
ATOM 927 C C . GLY A 1 136 ? 8.112 18.739 -1.050 1.000 27.272 136 GLY AAA C 1
ATOM 928 O O . GLY A 1 136 ? 8.235 17.849 -1.900 1.000 27.687 136 GLY AAA O 1
ATOM 929 N N . ARG A 1 137 ? 8.996 19.728 -0.876 1.000 24.521 137 ARG AAA N 1
ATOM 930 C CA . ARG A 1 137 ? 10.199 19.867 -1.740 1.000 26.658 137 ARG AAA CA 1
ATOM 931 C C . ARG A 1 137 ? 11.323 18.963 -1.242 1.000 24.835 137 ARG AAA C 1
ATOM 932 O O . ARG A 1 137 ? 12.327 18.815 -1.962 1.000 24.203 137 ARG AAA O 1
ATOM 940 N N . VAL A 1 138 ? 11.170 18.406 -0.044 1.000 23.895 138 VAL AAA N 1
ATOM 941 C CA . VAL A 1 138 ? 12.082 17.353 0.494 1.000 28.132 138 VAL AAA CA 1
ATOM 942 C C . VAL A 1 138 ? 11.228 16.174 0.975 1.000 27.281 138 VAL AAA C 1
ATOM 943 O O . VAL A 1 138 ? 11.472 15.062 0.495 1.000 26.041 138 VAL AAA O 1
ATOM 947 N N . SER A 1 139 ? 10.254 16.424 1.849 1.000 24.438 139 SER AAA N 1
ATOM 948 C CA . SER A 1 139 ? 9.472 15.397 2.583 1.000 22.628 139 SER AAA CA 1
ATOM 949 C C . SER A 1 139 ? 8.027 15.357 2.091 1.000 21.730 139 SER AAA C 1
ATOM 950 O O . SER A 1 139 ? 7.373 16.417 2.090 1.000 24.910 139 SER AAA O 1
ATOM 953 N N . GLY A 1 140 ? 7.528 14.160 1.750 1.000 19.871 140 GLY AAA N 1
ATOM 954 C CA . GLY A 1 140 ? 6.088 13.908 1.558 1.000 19.519 140 GLY AAA CA 1
ATOM 955 C C . GLY A 1 140 ? 5.446 13.288 2.790 1.000 18.579 140 GLY AAA C 1
ATOM 956 O O . GLY A 1 140 ? 4.263 12.883 2.701 1.000 24.110 140 GLY AAA O 1
ATOM 957 N N . ALA A 1 141 ? 6.160 13.283 3.919 1.000 21.925 141 ALA AAA N 1
ATOM 958 C CA . ALA A 1 141 ? 5.748 12.609 5.178 1.000 19.968 141 ALA AAA CA 1
ATOM 959 C C . ALA A 1 141 ? 4.487 13.252 5.762 1.000 21.929 141 ALA AAA C 1
ATOM 960 O O . ALA A 1 141 ? 3.439 12.583 5.799 1.000 19.923 141 ALA AAA O 1
ATOM 962 N N . SER A 1 142 ? 4.531 14.520 6.190 1.000 21.016 142 SER AAA N 1
ATOM 963 C CA . SER A 1 142 ? 3.327 15.149 6.780 1.000 21.061 142 SER AAA CA 1
ATOM 964 C C . SER A 1 142 ? 2.197 15.152 5.746 1.000 22.204 142 SER AAA C 1
ATOM 965 O O . SER A 1 142 ? 1.032 14.979 6.143 1.000 22.723 142 SER AAA O 1
ATOM 968 N N . THR A 1 143 ? 2.517 15.337 4.461 1.000 25.063 143 THR AAA N 1
ATOM 969 C CA . THR A 1 143 ? 1.503 15.375 3.371 1.000 25.627 143 THR AAA CA 1
ATOM 970 C C . THR A 1 143 ? 0.771 14.029 3.298 1.000 21.649 143 THR AAA C 1
ATOM 971 O O . THR A 1 143 ? -0.480 14.014 3.320 1.000 20.380 143 THR AAA O 1
ATOM 975 N N . GLY A 1 144 ? 1.522 12.936 3.208 1.000 23.734 144 GLY AAA N 1
ATOM 976 C CA . GLY A 1 144 ? 0.932 11.579 3.129 1.000 27.427 144 GLY AAA CA 1
ATOM 977 C C . GLY A 1 144 ? 0.177 11.205 4.402 1.000 23.975 144 GLY AAA C 1
ATOM 978 O O . GLY A 1 144 ? -0.961 10.682 4.321 1.000 21.575 144 GLY AAA O 1
ATOM 979 N N . LEU A 1 145 ? 0.763 11.497 5.560 1.000 24.923 145 LEU AAA N 1
ATOM 980 C CA . LEU A 1 145 ? 0.181 11.106 6.870 1.000 21.349 145 LEU AAA CA 1
ATOM 981 C C . LEU A 1 145 ? -1.081 11.921 7.160 1.000 24.210 145 LEU AAA C 1
ATOM 982 O O . LEU A 1 145 ? -2.000 11.364 7.761 1.000 22.172 145 LEU AAA O 1
ATOM 987 N N . SER A 1 146 ? -1.180 13.163 6.674 1.000 23.496 146 SER AAA N 1
ATOM 988 C CA . SER A 1 146 ? -2.438 13.945 6.778 1.000 22.547 146 SER AAA CA 1
ATOM 989 C C . SER A 1 146 ? -3.588 13.167 6.117 1.000 20.409 146 SER AAA C 1
ATOM 990 O O . SER A 1 146 ? -4.715 13.138 6.679 1.000 22.771 146 SER AAA O 1
ATOM 993 N N . ALA A 1 147 ? -3.331 12.546 4.958 1.000 24.245 147 ALA AAA N 1
ATOM 994 C CA . ALA A 1 147 ? -4.358 11.820 4.170 1.000 25.440 147 ALA AAA CA 1
ATOM 995 C C . ALA A 1 147 ? -4.630 10.429 4.762 1.000 23.270 147 ALA AAA C 1
ATOM 996 O O . ALA A 1 147 ? -5.812 10.028 4.764 1.000 25.025 147 ALA AAA O 1
ATOM 998 N N . TYR A 1 148 ? -3.593 9.710 5.206 1.000 24.002 148 TYR AAA N 1
ATOM 999 C CA . TYR A 1 148 ? -3.684 8.240 5.449 1.000 27.323 148 TYR AAA CA 1
ATOM 1000 C C . TYR A 1 148 ? -3.348 7.845 6.889 1.000 25.920 148 TYR AAA C 1
ATOM 1001 O O . TYR A 1 148 ? -3.807 6.757 7.318 1.000 26.855 148 TYR AAA O 1
ATOM 1010 N N . GLY A 1 149 ? -2.570 8.651 7.609 1.000 24.696 149 GLY AAA N 1
ATOM 1011 C CA . GLY A 1 149 ? -2.024 8.263 8.916 1.000 22.913 149 GLY AAA CA 1
ATOM 1012 C C . GLY A 1 149 ? -1.122 7.045 8.788 1.000 21.760 149 GLY AAA C 1
ATOM 1013 O O . GLY A 1 149 ? -0.760 6.660 7.652 1.000 21.459 149 GLY AAA O 1
ATOM 1014 N N . GLY A 1 150 ? -0.778 6.450 9.924 1.000 21.969 150 GLY AAA N 1
ATOM 1015 C CA . GLY A 1 150 ? -0.022 5.189 9.992 1.000 19.513 150 GLY AAA CA 1
ATOM 1016 C C . GLY A 1 150 ? 1.467 5.410 9.873 1.000 19.248 150 GLY AAA C 1
ATOM 1017 O O . GLY A 1 150 ? 2.001 6.383 10.455 1.000 23.203 150 GLY AAA O 1
ATOM 1018 N N . PHE A 1 151 ? 2.120 4.498 9.165 1.000 19.307 151 PHE AAA N 1
ATOM 1019 C CA . PHE A 1 151 ? 3.570 4.486 8.886 1.000 17.985 151 PHE AAA CA 1
ATOM 1020 C C . PHE A 1 151 ? 3.707 4.592 7.372 1.000 23.128 151 PHE AAA C 1
ATOM 1021 O O . PHE A 1 151 ? 2.955 3.896 6.669 1.000 22.440 151 PHE AAA O 1
ATOM 1029 N N . LEU A 1 152 ? 4.593 5.451 6.882 1.000 21.587 152 LEU AAA N 1
ATOM 1030 C CA . LEU A 1 152 ? 4.776 5.600 5.420 1.000 24.846 152 LEU AAA CA 1
ATOM 1031 C C . LEU A 1 152 ? 6.242 5.862 5.105 1.000 20.183 152 LEU AAA C 1
ATOM 1032 O O . LEU A 1 152 ? 6.994 6.332 5.975 1.000 23.370 152 LEU AAA O 1
ATOM 1037 N N . VAL A 1 153 ? 6.643 5.430 3.917 1.000 24.088 153 VAL AAA N 1
ATOM 1038 C CA . VAL A 1 153 ? 7.950 5.785 3.314 1.000 22.359 153 VAL AAA CA 1
ATOM 1039 C C . VAL A 1 153 ? 7.613 6.333 1.934 1.000 24.884 153 VAL AAA C 1
ATOM 1040 O O . VAL A 1 153 ? 6.889 5.644 1.168 1.000 21.879 153 VAL AAA O 1
ATOM 1044 N N . ASP A 1 154 ? 8.009 7.575 1.671 1.000 24.878 154 ASP AAA N 1
ATOM 1045 C CA . ASP A 1 154 ? 7.743 8.184 0.347 1.000 27.306 154 ASP AAA CA 1
ATOM 1046 C C . ASP A 1 154 ? 8.964 7.917 -0.526 1.000 24.421 154 ASP AAA C 1
ATOM 1047 O O . ASP A 1 154 ? 10.020 7.524 0.038 1.000 24.785 154 ASP AAA O 1
ATOM 1052 N N . GLY A 1 155 ? 8.814 8.124 -1.835 1.000 26.692 155 GLY AAA N 1
ATOM 1053 C CA . GLY A 1 155 ? 9.823 7.758 -2.842 1.000 28.415 155 GLY AAA CA 1
ATOM 1054 C C . GLY A 1 155 ? 10.763 8.903 -3.178 1.000 30.775 155 GLY AAA C 1
ATOM 1055 O O . GLY A 1 155 ? 11.577 8.742 -4.093 1.000 26.356 155 GLY AAA O 1
ATOM 1056 N N . GLY A 1 156 ? 10.700 10.019 -2.446 1.000 26.685 156 GLY AAA N 1
ATOM 1057 C CA . GLY A 1 156 ? 11.536 11.189 -2.765 1.000 28.948 156 GLY AAA CA 1
ATOM 1058 C C . GLY A 1 156 ? 11.311 11.679 -4.191 1.000 23.036 156 GLY AAA C 1
ATOM 1059 O O . GLY A 1 156 ? 10.176 11.580 -4.708 1.000 22.941 156 GLY AAA O 1
ATOM 1060 N N . HIS A 1 157 ? 12.363 12.207 -4.802 1.000 21.198 157 HIS AAA N 1
ATOM 1061 C CA . HIS A 1 157 ? 12.284 13.012 -6.045 1.000 26.370 157 HIS AAA CA 1
ATOM 1062 C C . HIS A 1 157 ? 13.295 12.487 -7.059 1.000 23.263 157 HIS AAA C 1
ATOM 1063 O O . HIS A 1 157 ? 14.482 12.285 -6.697 1.000 22.968 157 HIS AAA O 1
ATOM 1070 N N . VAL A 1 158 ? 12.859 12.327 -8.304 1.000 27.689 158 VAL AAA N 1
ATOM 1071 C CA . VAL A 1 158 ? 13.781 11.902 -9.388 1.000 30.276 158 VAL AAA CA 1
ATOM 1072 C C . VAL A 1 158 ? 14.803 13.036 -9.575 1.000 27.997 158 VAL AAA C 1
ATOM 1073 O O . VAL A 1 158 ? 14.411 14.225 -9.501 1.000 30.274 158 VAL AAA O 1
ATOM 1077 N N . ASN A 1 159 ? 16.082 12.682 -9.667 1.000 24.412 159 ASN AAA N 1
ATOM 1078 C CA . ASN A 1 159 ? 17.206 13.624 -9.896 1.000 26.865 159 ASN AAA CA 1
ATOM 1079 C C . ASN A 1 159 ? 17.288 13.945 -11.388 1.000 32.157 159 ASN AAA C 1
ATOM 1080 O O . ASN A 1 159 ? 17.424 13.042 -12.221 1.000 32.042 159 ASN AAA O 1
ATOM 1085 N N . PRO A 1 160 ? 17.196 15.234 -11.789 1.000 30.297 160 PRO AAA N 1
ATOM 1086 C CA . PRO A 1 160 ? 17.276 15.603 -13.202 1.000 29.898 160 PRO AAA CA 1
ATOM 1087 C C . PRO A 1 160 ? 18.668 15.384 -13.792 1.000 28.926 160 PRO AAA C 1
ATOM 1088 O O . PRO A 1 160 ? 19.639 15.172 -13.061 1.000 30.685 160 PRO AAA O 1
ATOM 1092 N N . PRO A 1 161 ? 18.814 15.426 -15.138 1.000 34.804 161 PRO AAA N 1
ATOM 1093 C CA . PRO A 1 161 ? 20.103 15.164 -15.782 1.000 34.110 161 PRO AAA CA 1
ATOM 1094 C C . PRO A 1 161 ? 21.273 16.008 -15.254 1.000 32.660 161 PRO AAA C 1
ATOM 1095 O O . PRO A 1 161 ? 22.387 15.518 -15.254 1.000 38.722 161 PRO AAA O 1
ATOM 1099 N N . ASP A 1 162 ? 21.012 17.232 -14.793 1.000 34.397 162 ASP AAA N 1
ATOM 1100 C CA . ASP A 1 162 ? 22.089 18.160 -14.349 1.000 38.643 162 ASP AAA CA 1
ATOM 1101 C C . ASP A 1 162 ? 22.435 17.910 -12.874 1.000 38.685 162 ASP AAA C 1
ATOM 1102 O O . ASP A 1 162 ? 23.279 18.642 -12.342 1.000 34.855 162 ASP AAA O 1
ATOM 1107 N N . PHE A 1 163 ? 21.851 16.895 -12.233 1.000 34.950 163 PHE AAA N 1
ATOM 1108 C CA . PHE A 1 163 ? 22.062 16.636 -10.785 1.000 29.500 163 PHE AAA CA 1
ATOM 1109 C C . PHE A 1 163 ? 23.540 16.341 -10.499 1.000 30.848 163 PHE AAA C 1
ATOM 1110 O O . PHE A 1 163 ? 24.120 16.976 -9.606 1.000 33.526 163 PHE AAA O 1
ATOM 1118 N N . ALA A 1 164 ? 24.132 15.391 -11.221 1.000 33.449 164 ALA AAA N 1
ATOM 1119 C CA . ALA A 1 164 ? 25.449 14.789 -10.902 1.000 36.896 164 ALA AAA CA 1
ATOM 1120 C C . ALA A 1 164 ? 26.555 15.852 -10.878 1.000 39.287 164 ALA AAA C 1
ATOM 1121 O O . ALA A 1 164 ? 27.474 15.732 -10.038 1.000 35.481 164 ALA AAA O 1
ATOM 1123 N N . GLU A 1 165 ? 26.487 16.845 -11.768 1.000 39.541 165 GLU AAA N 1
ATOM 1124 C CA . GLU A 1 165 ? 27.579 17.841 -11.948 1.000 42.696 165 GLU AAA CA 1
ATOM 1125 C C . GLU A 1 165 ? 27.602 18.822 -10.763 1.000 41.617 165 GLU AAA C 1
ATOM 1126 O O . GLU A 1 165 ? 28.697 19.342 -10.471 1.000 44.983 165 GLU AAA O 1
ATOM 1132 N N . ALA A 1 166 ? 26.462 19.056 -10.096 1.000 40.826 166 ALA AAA N 1
ATOM 1133 C CA . ALA A 1 166 ? 26.337 19.971 -8.931 1.000 39.162 166 ALA AAA CA 1
ATOM 1134 C C . ALA A 1 166 ? 25.176 19.528 -8.045 1.000 33.515 166 ALA AAA C 1
ATOM 1135 O O . ALA A 1 166 ? 24.103 20.130 -8.056 1.000 30.217 166 ALA AAA O 1
ATOM 1137 N N . PRO A 1 167 ? 25.351 18.450 -7.247 1.000 30.856 167 PRO AAA N 1
ATOM 1138 C CA . PRO A 1 167 ? 24.245 17.905 -6.459 1.000 30.172 167 PRO AAA CA 1
ATOM 1139 C C . PRO A 1 167 ? 23.671 18.882 -5.413 1.000 29.713 167 PRO AAA C 1
ATOM 1140 O O . PRO A 1 167 ? 22.495 18.776 -5.086 1.000 26.958 167 PRO AAA O 1
ATOM 1144 N N . GLN A 1 168 ? 24.473 19.843 -4.947 1.000 30.250 168 GLN AAA N 1
ATOM 1145 C CA . GLN A 1 168 ? 24.066 20.786 -3.864 1.000 29.899 168 GLN AAA CA 1
ATOM 1146 C C . GLN A 1 168 ? 22.994 21.765 -4.366 1.000 28.534 168 GLN AAA C 1
ATOM 1147 O O . GLN A 1 168 ? 22.343 22.396 -3.521 1.000 30.847 168 GLN AAA O 1
ATOM 1153 N N . LYS A 1 169 ? 22.760 21.842 -5.679 1.000 28.453 169 LYS AAA N 1
ATOM 1154 C CA . LYS A 1 169 ? 21.593 22.565 -6.253 1.000 27.076 169 LYS AAA CA 1
ATOM 1155 C C . LYS A 1 169 ? 20.290 21.951 -5.718 1.000 28.824 169 LYS AAA C 1
ATOM 1156 O O . LYS A 1 169 ? 19.314 22.703 -5.507 1.000 26.357 169 LYS AAA O 1
ATOM 1162 N N . TYR A 1 170 ? 20.255 20.632 -5.499 1.000 31.568 170 TYR AAA N 1
ATOM 1163 C CA . TYR A 1 170 ? 19.003 19.900 -5.174 1.000 27.811 170 TYR AAA CA 1
ATOM 1164 C C . TYR A 1 170 ? 19.020 19.379 -3.733 1.000 23.738 170 TYR AAA C 1
ATOM 1165 O O . TYR A 1 170 ? 17.939 19.340 -3.124 1.000 27.227 170 TYR AAA O 1
ATOM 1174 N N . LEU A 1 171 ? 20.194 18.983 -3.235 1.000 24.799 171 LEU AAA N 1
ATOM 1175 C CA . LEU A 1 171 ? 20.377 18.422 -1.868 1.000 27.093 171 LEU AAA CA 1
ATOM 1176 C C . LEU A 1 171 ? 20.432 19.597 -0.891 1.000 23.370 171 LEU AAA C 1
ATOM 1177 O O . LEU A 1 171 ? 21.529 20.089 -0.610 1.000 26.410 171 LEU AAA O 1
ATOM 1182 N N . ARG A 1 172 ? 19.261 20.018 -0.430 1.000 25.170 172 ARG AAA N 1
ATOM 1183 C CA . ARG A 1 172 ? 19.063 21.193 0.443 1.000 28.506 172 ARG AAA CA 1
ATOM 1184 C C . ARG A 1 172 ? 17.954 20.906 1.443 1.000 25.870 172 ARG AAA C 1
ATOM 1185 O O . ARG A 1 172 ? 17.091 20.056 1.194 1.000 27.475 172 ARG AAA O 1
ATOM 1193 N N . PRO A 1 173 ? 17.921 21.650 2.573 1.000 28.829 173 PRO AAA N 1
ATOM 1194 C CA . PRO A 1 173 ? 16.761 21.658 3.459 1.000 24.120 173 PRO AAA CA 1
ATOM 1195 C C . PRO A 1 173 ? 15.524 22.165 2.713 1.000 25.292 173 PRO AAA C 1
ATOM 1196 O O . PRO A 1 173 ? 15.689 22.864 1.723 1.000 28.140 173 PRO AAA O 1
ATOM 1200 N N . SER A 1 174 ? 14.340 21.849 3.230 1.000 22.114 174 SER AAA N 1
ATOM 1201 C CA . SER A 1 174 ? 13.023 22.202 2.641 1.000 26.644 174 SER AAA CA 1
ATOM 1202 C C . SER A 1 174 ? 12.990 23.678 2.224 1.000 33.898 174 SER AAA C 1
ATOM 1203 O O . SER A 1 174 ? 12.488 23.975 1.118 1.000 27.832 174 SER AAA O 1
ATOM 1206 N N . ARG A 1 175 ? 13.493 24.572 3.074 1.000 31.858 175 ARG AAA N 1
ATOM 1207 C CA . ARG A 1 175 ? 13.351 26.042 2.874 1.000 35.961 175 ARG AAA CA 1
ATOM 1208 C C . ARG A 1 175 ? 14.055 26.480 1.585 1.000 32.593 175 ARG AAA C 1
ATOM 1209 O O . ARG A 1 175 ? 13.551 27.419 0.944 1.000 35.430 175 ARG AAA O 1
ATOM 1217 N N . PHE A 1 176 ? 15.151 25.813 1.207 1.000 28.242 176 PHE AAA N 1
ATOM 1218 C CA . PHE A 1 176 ? 16.045 26.207 0.088 1.000 28.259 176 PHE AAA CA 1
ATOM 1219 C C . PHE A 1 176 ? 15.933 25.248 -1.103 1.000 33.112 176 PHE AAA C 1
ATOM 1220 O O . PHE A 1 176 ? 16.592 25.508 -2.121 1.000 31.742 176 PHE AAA O 1
ATOM 1228 N N . ALA A 1 177 ? 15.125 24.191 -0.996 1.000 27.927 177 ALA AAA N 1
ATOM 1229 C CA . ALA A 1 177 ? 14.997 23.139 -2.031 1.000 30.470 177 ALA AAA CA 1
ATOM 1230 C C . ALA A 1 177 ? 14.301 23.686 -3.284 1.000 27.061 177 ALA AAA C 1
ATOM 1231 O O . ALA A 1 177 ? 13.453 24.600 -3.188 1.000 29.181 177 ALA AAA O 1
ATOM 1233 N N . GLN A 1 178 ? 14.625 23.098 -4.431 1.000 30.510 178 GLN AAA N 1
ATOM 1234 C CA . GLN A 1 178 ? 14.025 23.454 -5.740 1.000 30.519 178 GLN AAA CA 1
ATOM 1235 C C . GLN A 1 178 ? 12.523 23.150 -5.710 1.000 29.690 178 GLN AAA C 1
ATOM 1236 O O . GLN A 1 178 ? 12.110 22.224 -4.985 1.000 28.673 178 GLN AAA O 1
ATOM 1242 N N . GLN A 1 179 ? 11.732 23.918 -6.460 1.000 29.148 179 GLN AAA N 1
ATOM 1243 C CA . GLN A 1 179 ? 10.270 23.706 -6.606 1.000 29.849 179 GLN AAA CA 1
ATOM 1244 C C . GLN A 1 179 ? 10.039 22.372 -7.319 1.000 31.246 179 GLN AAA C 1
ATOM 1245 O O . GLN A 1 179 ? 10.593 22.165 -8.408 1.000 35.720 179 GLN AAA O 1
ATOM 1251 N N . VAL A 1 180 ? 9.262 21.506 -6.686 1.000 33.114 180 VAL AAA N 1
ATOM 1252 C CA . VAL A 1 180 ? 8.880 20.156 -7.186 1.000 30.725 180 VAL AAA CA 1
ATOM 1253 C C . VAL A 1 180 ? 7.578 19.806 -6.476 1.000 33.154 180 VAL AAA C 1
ATOM 1254 O O . VAL A 1 180 ? 7.300 20.404 -5.413 1.000 31.882 180 VAL AAA O 1
ATOM 1258 N N . ALA A 1 181 ? 6.836 18.849 -7.017 1.000 29.841 181 ALA AAA N 1
ATOM 1259 C CA . ALA A 1 181 ? 5.621 18.300 -6.390 1.000 34.246 181 ALA AAA CA 1
ATOM 1260 C C . ALA A 1 181 ? 6.032 17.451 -5.183 1.000 30.292 181 ALA AAA C 1
ATOM 1261 O O . ALA A 1 181 ? 7.168 16.977 -5.090 1.000 26.872 181 ALA AAA O 1
ATOM 1263 N N . PRO A 1 182 ? 5.138 17.284 -4.189 1.000 29.626 182 PRO AAA N 1
ATOM 1264 C CA . PRO A 1 182 ? 5.401 16.386 -3.063 1.000 30.603 182 PRO AAA CA 1
ATOM 1265 C C . PRO A 1 182 ? 5.589 14.940 -3.524 1.000 30.774 182 PRO AAA C 1
ATOM 1266 O O . PRO A 1 182 ? 4.913 14.489 -4.441 1.000 28.185 182 PRO AAA O 1
ATOM 1270 N N . PRO A 1 183 ? 6.509 14.161 -2.921 1.000 26.303 183 PRO AAA N 1
ATOM 1271 C CA . PRO A 1 183 ? 6.584 12.729 -3.202 1.000 24.332 183 PRO AAA CA 1
ATOM 1272 C C . PRO A 1 183 ? 5.285 12.031 -2.793 1.000 25.652 183 PRO AAA C 1
ATOM 1273 O O . PRO A 1 183 ? 4.540 12.557 -2.009 1.000 32.082 183 PRO AAA O 1
ATOM 1277 N N . LYS A 1 184 ? 5.050 10.861 -3.370 1.000 29.688 184 LYS AAA N 1
ATOM 1278 C CA . LYS A 1 184 ? 3.911 9.981 -3.033 1.000 26.328 184 LYS AAA CA 1
ATOM 1279 C C . LYS A 1 184 ? 4.453 8.856 -2.149 1.000 23.605 184 LYS AAA C 1
ATOM 1280 O O . LYS A 1 184 ? 5.650 8.544 -2.166 1.000 24.886 184 LYS AAA O 1
ATOM 1286 N N . PRO A 1 185 ? 3.588 8.224 -1.335 1.000 22.645 185 PRO AAA N 1
ATOM 1287 C CA . PRO A 1 185 ? 4.012 7.108 -0.488 1.000 22.491 185 PRO AAA CA 1
ATOM 1288 C C . PRO A 1 185 ? 4.232 5.792 -1.269 1.000 23.195 185 PRO AAA C 1
ATOM 1289 O O . PRO A 1 185 ? 3.291 5.293 -1.844 1.000 27.486 185 PRO AAA O 1
ATOM 1293 N N . VAL A 1 186 ? 5.472 5.295 -1.284 1.000 21.422 186 VAL AAA N 1
ATOM 1294 C CA . VAL A 1 186 ? 5.888 3.961 -1.821 1.000 24.558 186 VAL AAA CA 1
ATOM 1295 C C . VAL A 1 186 ? 5.402 2.863 -0.863 1.000 27.319 186 VAL AAA C 1
ATOM 1296 O O . VAL A 1 186 ? 4.975 1.790 -1.344 1.000 25.269 186 VAL AAA O 1
ATOM 1300 N N . VAL A 1 187 ? 5.486 3.128 0.442 1.000 24.237 187 VAL AAA N 1
ATOM 1301 C CA . VAL A 1 187 ? 5.030 2.247 1.563 1.000 23.955 187 VAL AAA CA 1
ATOM 1302 C C . VAL A 1 187 ? 4.011 3.028 2.388 1.000 22.888 187 VAL AAA C 1
ATOM 1303 O O . VAL A 1 187 ? 4.351 4.152 2.803 1.000 23.043 187 VAL AAA O 1
ATOM 1307 N N . ARG A 1 188 ? 2.818 2.479 2.596 1.000 20.530 188 ARG AAA N 1
ATOM 1308 C CA . ARG A 1 188 ? 1.858 2.989 3.600 1.000 25.365 188 ARG AAA CA 1
ATOM 1309 C C . ARG A 1 188 ? 1.209 1.796 4.303 1.000 25.656 188 ARG AAA C 1
ATOM 1310 O O . ARG A 1 188 ? 0.527 1.023 3.629 1.000 26.486 188 ARG AAA O 1
ATOM 1318 N N . LEU A 1 189 ? 1.381 1.719 5.620 1.000 25.008 189 LEU AAA N 1
ATOM 1319 C CA . LEU A 1 189 ? 0.916 0.599 6.489 1.000 25.048 189 LEU AAA CA 1
ATOM 1320 C C . LEU A 1 189 ? 0.211 1.170 7.719 1.000 25.856 189 LEU AAA C 1
ATOM 1321 O O . LEU A 1 189 ? 0.608 2.262 8.177 1.000 26.147 189 LEU AAA O 1
ATOM 1326 N N . ASP A 1 190 ? -0.757 0.441 8.269 1.000 25.711 190 ASP AAA N 1
ATOM 1327 C CA . ASP A 1 190 ? -1.222 0.660 9.657 1.000 26.183 190 ASP AAA CA 1
ATOM 1328 C C . ASP A 1 190 ? -0.020 0.433 10.578 1.000 25.760 190 ASP AAA C 1
ATOM 1329 O O . ASP A 1 190 ? 0.765 -0.497 10.339 1.000 26.322 190 ASP AAA O 1
ATOM 1334 N N . PHE A 1 191 ? 0.171 1.295 11.567 1.000 23.562 191 PHE AAA N 1
ATOM 1335 C CA . PHE A 1 191 ? 1.179 1.056 12.624 1.000 23.799 191 PHE AAA CA 1
ATOM 1336 C C . PHE A 1 191 ? 0.557 0.094 13.627 1.000 22.632 191 PHE AAA C 1
ATOM 1337 O O . PHE A 1 191 ? -0.634 0.210 13.918 1.000 21.824 191 PHE AAA O 1
ATOM 1345 N N . PRO A 1 192 ? 1.318 -0.887 14.169 1.000 20.530 192 PRO AAA N 1
ATOM 1346 C CA . PRO A 1 192 ? 0.773 -1.796 15.173 1.000 26.200 192 PRO AAA CA 1
ATOM 1347 C C . PRO A 1 192 ? 0.345 -1.054 16.450 1.000 28.409 192 PRO AAA C 1
ATOM 1348 O O . PRO A 1 192 ? 0.776 0.078 16.675 1.000 24.212 192 PRO AAA O 1
ATOM 1352 N N . ASP A 1 193 ? -0.454 -1.714 17.282 1.000 27.823 193 ASP AAA N 1
ATOM 1353 C CA . ASP A 1 193 ? -1.076 -1.111 18.486 1.000 28.206 193 ASP AAA CA 1
ATOM 1354 C C . ASP A 1 193 ? -0.042 -1.115 19.614 1.000 24.998 193 ASP AAA C 1
ATOM 1355 O O . ASP A 1 193 ? -0.340 -1.651 20.687 1.000 36.363 193 ASP AAA O 1
ATOM 1360 N N . TRP A 1 194 ? 1.135 -0.544 19.329 1.000 23.861 194 TRP AAA N 1
ATOM 1361 C CA . TRP A 1 194 ? 2.269 -0.319 20.256 1.000 20.823 194 TRP AAA CA 1
ATOM 1362 C C . TRP A 1 194 ? 2.225 1.120 20.759 1.000 27.972 194 TRP AAA C 1
ATOM 1363 O O . TRP A 1 194 ? 2.005 2.042 19.976 1.000 30.207 194 TRP AAA O 1
ATOM 1374 N N . PRO A 1 195 ? 2.479 1.359 22.057 1.000 24.262 195 PRO AAA N 1
ATOM 1375 C CA . PRO A 1 195 ? 2.614 2.728 22.566 1.000 21.218 195 PRO AAA CA 1
ATOM 1376 C C . PRO A 1 195 ? 3.940 3.376 22.142 1.000 24.735 195 PRO AAA C 1
ATOM 1377 O O . PRO A 1 195 ? 4.919 2.674 21.908 1.000 25.926 195 PRO AAA O 1
ATOM 1381 N N . VAL A 1 196 ? 3.939 4.713 22.032 1.000 25.019 196 VAL AAA N 1
ATOM 1382 C CA . VAL A 1 196 ? 5.135 5.519 21.657 1.000 21.847 196 VAL AAA CA 1
ATOM 1383 C C . VAL A 1 196 ? 5.428 6.473 22.808 1.000 18.944 196 VAL AAA C 1
ATOM 1384 O O . VAL A 1 196 ? 4.493 7.160 23.233 1.000 22.415 196 VAL AAA O 1
ATOM 1388 N N . LEU A 1 197 ? 6.664 6.481 23.289 1.000 19.277 197 LEU AAA N 1
ATOM 1389 C CA . LEU A 1 197 ? 7.120 7.418 24.346 1.000 24.028 197 LEU AAA CA 1
ATOM 1390 C C . LEU A 1 197 ? 7.728 8.641 23.661 1.000 25.670 197 LEU AAA C 1
ATOM 1391 O O . LEU A 1 197 ? 8.744 8.485 22.968 1.000 23.545 197 LEU AAA O 1
ATOM 1396 N N . VAL A 1 198 ? 7.129 9.820 23.838 1.000 23.072 198 VAL AAA N 1
ATOM 1397 C CA . VAL A 1 198 ? 7.699 11.082 23.278 1.000 24.555 198 VAL AAA CA 1
ATOM 1398 C C . VAL A 1 198 ? 8.475 11.789 24.390 1.000 22.232 198 VAL AAA C 1
ATOM 1399 O O . VAL A 1 198 ? 7.926 11.926 25.491 1.000 23.196 198 VAL AAA O 1
ATOM 1403 N N . LEU A 1 199 ? 9.716 12.168 24.097 1.000 22.085 199 LEU AAA N 1
ATOM 1404 C CA . LEU A 1 199 ? 10.631 12.901 24.999 1.000 23.538 199 LEU AAA CA 1
ATOM 1405 C C . LEU A 1 199 ? 10.927 14.260 24.361 1.000 29.087 199 LEU AAA C 1
ATOM 1406 O O . LEU A 1 199 ? 11.365 14.281 23.207 1.000 26.458 199 LEU AAA O 1
ATOM 1411 N N . LEU A 1 200 ? 10.709 15.355 25.084 1.000 27.179 200 LEU AAA N 1
ATOM 1412 C CA . LEU A 1 200 ? 11.134 16.708 24.626 1.000 25.765 200 LEU AAA CA 1
ATOM 1413 C C . LEU A 1 200 ? 12.493 17.005 25.253 1.000 24.394 200 LEU AAA C 1
ATOM 1414 O O . LEU A 1 200 ? 12.527 17.205 26.475 1.000 31.581 200 LEU AAA O 1
ATOM 1419 N N . THR A 1 201 ? 13.565 16.997 24.458 1.000 23.767 201 THR AAA N 1
ATOM 1420 C CA . THR A 1 201 ? 14.953 17.235 24.924 1.000 26.886 201 THR AAA CA 1
ATOM 1421 C C . THR A 1 201 ? 15.194 18.741 25.027 1.000 27.584 201 THR AAA C 1
ATOM 1422 O O . THR A 1 201 ? 14.269 19.508 24.691 1.000 26.550 201 THR AAA O 1
ATOM 1426 N N . HIS A 1 202 ? 16.400 19.124 25.450 1.000 29.443 202 HIS AAA N 1
ATOM 1427 C CA . HIS A 1 202 ? 16.883 20.530 25.500 1.000 34.103 202 HIS AAA CA 1
ATOM 1428 C C . HIS A 1 202 ? 17.550 20.913 24.174 1.000 35.758 202 HIS AAA C 1
ATOM 1429 O O . HIS A 1 202 ? 18.271 21.920 24.155 1.000 39.492 202 HIS AAA O 1
ATOM 1436 N N . GLY A 1 203 ? 17.337 20.151 23.100 1.000 34.003 203 GLY AAA N 1
ATOM 1437 C CA . GLY A 1 203 ? 17.876 20.507 21.771 1.000 37.190 203 GLY AAA CA 1
ATOM 1438 C C . GLY A 1 203 ? 17.432 21.899 21.337 1.000 35.741 203 GLY AAA C 1
ATOM 1439 O O . GLY A 1 203 ? 16.323 22.310 21.735 1.000 38.354 203 GLY AAA O 1
ATOM 1440 N N . ARG A 1 204 ? 18.257 22.598 20.551 1.000 37.581 204 ARG AAA N 1
ATOM 1441 C CA . ARG A 1 204 ? 17.983 23.989 20.082 1.000 43.885 204 ARG AAA CA 1
ATOM 1442 C C . ARG A 1 204 ? 17.233 23.964 18.739 1.000 46.038 204 ARG AAA C 1
ATOM 1443 O O . ARG A 1 204 ? 17.297 22.950 18.016 1.000 38.678 204 ARG AAA O 1
ATOM 1451 N N . HIS A 1 205 ? 16.543 25.060 18.416 1.000 46.640 205 HIS AAA N 1
ATOM 1452 C CA . HIS A 1 205 ? 15.950 25.331 17.078 1.000 48.375 205 HIS AAA CA 1
ATOM 1453 C C . HIS A 1 205 ? 17.053 25.914 16.180 1.000 41.425 205 HIS AAA C 1
ATOM 1454 O O . HIS A 1 205 ? 17.799 26.793 16.657 1.000 44.427 205 HIS AAA O 1
ATOM 1461 N N . LEU A 1 206 ? 17.183 25.422 14.946 1.000 41.875 206 LEU AAA N 1
ATOM 1462 C CA . LEU A 1 206 ? 18.230 25.880 13.990 1.000 44.733 206 LEU AAA CA 1
ATOM 1463 C C . LEU A 1 206 ? 17.779 27.172 13.297 1.000 50.157 206 LEU AAA C 1
ATOM 1464 O O . LEU A 1 206 ? 16.558 27.352 13.111 1.000 42.584 206 LEU AAA O 1
ATOM 1469 N N . GLY A 1 207 ? 18.734 28.032 12.930 1.000 43.944 207 GLY AAA N 1
ATOM 1470 C CA . GLY A 1 207 ? 18.518 29.130 11.964 1.000 54.497 207 GLY AAA CA 1
ATOM 1471 C C . GLY A 1 207 ? 18.541 28.610 10.534 1.000 39.738 207 GLY AAA C 1
ATOM 1472 O O . GLY A 1 207 ? 19.223 27.611 10.290 1.000 33.861 207 GLY AAA O 1
ATOM 1473 N N . GLY A 1 208 ? 17.823 29.267 9.618 1.000 42.524 208 GLY AAA N 1
ATOM 1474 C CA . GLY A 1 208 ? 17.771 28.904 8.187 1.000 36.548 208 GLY AAA CA 1
ATOM 1475 C C . GLY A 1 208 ? 19.155 28.832 7.555 1.000 40.290 208 GLY AAA C 1
ATOM 1476 O O . GLY A 1 208 ? 19.450 27.829 6.890 1.000 35.770 208 GLY AAA O 1
ATOM 1477 N N . GLN A 1 209 ? 19.981 29.862 7.738 1.000 36.045 209 GLN AAA N 1
ATOM 1478 C CA . GLN A 1 209 ? 21.335 29.945 7.132 1.000 37.753 209 GLN AAA CA 1
ATOM 1479 C C . GLN A 1 209 ? 22.268 28.935 7.816 1.000 42.790 209 GLN AAA C 1
ATOM 1480 O O . GLN A 1 209 ? 23.139 28.356 7.118 1.000 43.415 209 GLN AAA O 1
ATOM 1486 N N . GLU A 1 210 ? 22.107 28.759 9.134 1.000 38.263 210 GLU AAA N 1
ATOM 1487 C CA . GLU A 1 210 ? 22.859 27.779 9.958 1.000 38.238 210 GLU AAA CA 1
ATOM 1488 C C . GLU A 1 210 ? 22.583 26.366 9.413 1.000 32.301 210 GLU AAA C 1
ATOM 1489 O O . GLU A 1 210 ? 23.547 25.594 9.212 1.000 32.271 210 GLU AAA O 1
ATOM 1495 N N . GLU A 1 211 ? 21.311 26.057 9.169 1.000 27.677 211 GLU AAA N 1
ATOM 1496 C CA . GLU A 1 211 ? 20.861 24.727 8.676 1.000 29.253 211 GLU AAA CA 1
ATOM 1497 C C . GLU A 1 211 ? 21.387 24.504 7.251 1.000 35.570 211 GLU AAA C 1
ATOM 1498 O O . GLU A 1 211 ? 21.950 23.431 6.985 1.000 32.972 211 GLU AAA O 1
ATOM 1504 N N . LEU A 1 212 ? 21.235 25.489 6.363 1.000 32.023 212 LEU AAA N 1
ATOM 1505 C CA . LEU A 1 212 ? 21.700 25.363 4.958 1.000 31.189 212 LEU AAA CA 1
ATOM 1506 C C . LEU A 1 212 ? 23.211 25.088 4.950 1.000 30.251 212 LEU AAA C 1
ATOM 1507 O O . LEU A 1 212 ? 23.621 24.179 4.222 1.000 31.771 212 LEU AAA O 1
ATOM 1512 N N . GLU A 1 213 ? 24.016 25.817 5.727 1.000 30.757 213 GLU AAA N 1
ATOM 1513 C CA . GLU A 1 213 ? 25.495 25.622 5.741 1.000 35.186 213 GLU AAA CA 1
ATOM 1514 C C . GLU A 1 213 ? 25.826 24.240 6.308 1.000 34.433 213 GLU AAA C 1
ATOM 1515 O O . GLU A 1 213 ? 26.742 23.573 5.782 1.000 34.468 213 GLU AAA O 1
ATOM 1521 N N . TRP A 1 214 ? 25.118 23.828 7.353 1.000 32.436 214 TRP AAA N 1
ATOM 1522 C CA . TRP A 1 214 ? 25.337 22.494 7.960 1.000 32.742 214 TRP AAA CA 1
ATOM 1523 C C . TRP A 1 214 ? 25.012 21.425 6.907 1.000 30.049 214 TRP AAA C 1
ATOM 1524 O O . TRP A 1 214 ? 25.847 20.523 6.701 1.000 29.171 214 TRP AAA O 1
ATOM 1535 N N . PHE A 1 215 ? 23.858 21.549 6.250 1.000 29.054 215 PHE AAA N 1
ATOM 1536 C CA . PHE A 1 215 ? 23.355 20.563 5.255 1.000 29.995 215 PHE AAA CA 1
ATOM 1537 C C . PHE A 1 215 ? 24.384 20.383 4.127 1.000 31.080 215 PHE AAA C 1
ATOM 1538 O O . PHE A 1 215 ? 24.681 19.231 3.778 1.000 34.368 215 PHE AAA O 1
ATOM 1546 N N . HIS A 1 216 ? 24.938 21.479 3.590 1.000 30.144 216 HIS AAA N 1
ATOM 1547 C CA . HIS A 1 216 ? 25.970 21.442 2.517 1.000 30.773 216 HIS AAA CA 1
ATOM 1548 C C . HIS A 1 216 ? 27.303 20.882 3.046 1.000 30.908 216 HIS AAA C 1
ATOM 1549 O O . HIS A 1 216 ? 28.120 20.432 2.217 1.000 37.064 216 HIS AAA O 1
ATOM 1556 N N . SER A 1 217 ? 27.538 20.901 4.361 1.000 31.910 217 SER AAA N 1
ATOM 1557 C CA . SER A 1 217 ? 28.752 20.306 4.985 1.000 35.199 217 SER AAA CA 1
ATOM 1558 C C . SER A 1 217 ? 28.600 18.782 5.094 1.000 30.464 217 SER AAA C 1
ATOM 1559 O O . SER A 1 217 ? 29.632 18.125 5.265 1.000 33.871 217 SER AAA O 1
ATOM 1562 N N . VAL A 1 218 ? 27.384 18.235 4.993 1.000 28.977 218 VAL AAA N 1
ATOM 1563 C CA A VAL A 1 218 ? 27.175 16.76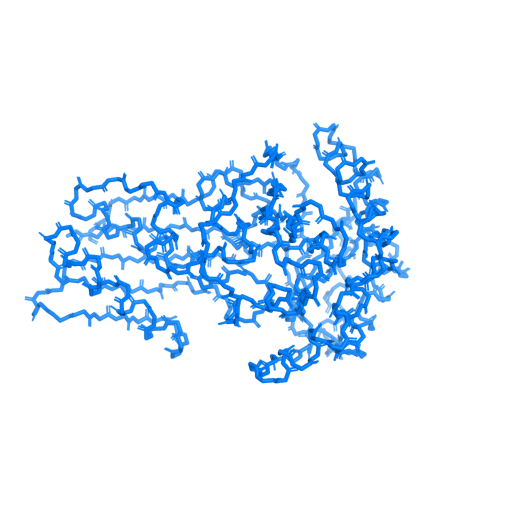5 5.179 0.500 33.098 218 VAL AAA CA 1
ATOM 1564 C CA B VAL A 1 218 ? 27.093 16.779 5.197 0.500 30.826 218 VAL AAA CA 1
ATOM 1565 C C . VAL A 1 218 ? 26.760 16.119 3.851 1.000 30.726 218 VAL AAA C 1
ATOM 1566 O O . VAL A 1 218 ? 27.306 15.023 3.565 1.000 30.443 218 VAL AAA O 1
ATOM 1573 N N . ALA A 1 219 ? 25.869 16.754 3.073 1.000 33.242 219 ALA AAA N 1
ATOM 1574 C CA . ALA A 1 219 ? 25.388 16.255 1.759 1.000 29.030 219 ALA AAA CA 1
ATOM 1575 C C . ALA A 1 219 ? 26.184 16.905 0.626 1.000 32.567 219 ALA AAA C 1
ATOM 1576 O O . ALA A 1 219 ? 26.387 18.117 0.623 1.000 36.208 219 ALA AAA O 1
ATOM 1578 N N . PRO A 1 220 ? 26.629 16.155 -0.410 1.000 35.545 220 PRO AAA N 1
ATOM 1579 C CA . PRO A 1 220 ? 26.254 14.751 -0.610 1.000 31.110 220 PRO AAA CA 1
ATOM 1580 C C . PRO A 1 220 ? 26.983 13.750 0.299 1.000 29.426 220 PRO AAA C 1
ATOM 1581 O O . PRO A 1 220 ? 28.200 13.839 0.467 1.000 28.544 220 PRO AAA O 1
ATOM 1585 N N . ILE A 1 221 ? 26.219 12.806 0.854 1.000 26.850 221 ILE AAA N 1
ATOM 1586 C CA . ILE A 1 221 ? 26.757 11.715 1.717 1.000 27.135 221 ILE AAA CA 1
ATOM 1587 C C . ILE A 1 221 ? 27.318 10.643 0.792 1.000 29.228 221 ILE AAA C 1
ATOM 1588 O O . ILE A 1 221 ? 27.039 10.667 -0.406 1.000 28.783 221 ILE AAA O 1
ATOM 1593 N N . PRO A 1 222 ? 28.130 9.692 1.303 1.000 28.547 222 PRO AAA N 1
ATOM 1594 C CA . PRO A 1 222 ? 28.659 8.614 0.467 1.000 29.729 222 PRO AAA CA 1
ATOM 1595 C C . PRO A 1 222 ? 27.513 7.780 -0.125 1.000 30.375 222 PRO AAA C 1
ATOM 1596 O O . PRO A 1 222 ? 26.498 7.596 0.545 1.000 26.593 222 PRO AAA O 1
ATOM 1600 N N . ALA A 1 223 ? 27.675 7.336 -1.376 1.000 28.313 223 ALA AAA N 1
ATOM 1601 C CA . ALA A 1 223 ? 26.673 6.515 -2.096 1.000 30.380 223 ALA AAA CA 1
ATOM 1602 C C . ALA A 1 223 ? 26.295 5.306 -1.224 1.000 22.482 223 ALA AAA C 1
ATOM 1603 O O . ALA A 1 223 ? 25.086 5.066 -1.034 1.000 26.537 223 ALA AAA O 1
ATOM 1605 N N . GLU A 1 224 ? 27.294 4.611 -0.672 1.000 26.354 224 GLU AAA N 1
ATOM 1606 C CA A GLU A 1 224 ? 27.086 3.366 0.123 0.500 27.270 224 GLU AAA CA 1
ATOM 1607 C CA B GLU A 1 224 ? 27.102 3.374 0.143 0.500 27.235 224 GLU AAA CA 1
ATOM 1608 C C . GLU A 1 224 ? 26.187 3.661 1.339 1.000 27.924 224 GLU AAA C 1
ATOM 1609 O O . GLU A 1 224 ? 25.406 2.784 1.712 1.000 27.425 224 GLU AAA O 1
ATOM 1620 N N . GLU A 1 225 ? 26.274 4.858 1.920 1.000 24.558 225 GLU AAA N 1
ATOM 1621 C CA . GLU A 1 225 ? 25.442 5.225 3.097 1.000 23.957 225 GLU AAA CA 1
ATOM 1622 C C . GLU A 1 225 ? 23.986 5.442 2.671 1.000 21.170 225 GLU AAA C 1
ATOM 1623 O O . GLU A 1 225 ? 23.090 5.025 3.420 1.000 26.700 225 GLU AAA O 1
ATOM 1629 N N . SER A 1 226 ? 23.734 6.059 1.513 1.000 23.925 226 SER AAA N 1
ATOM 1630 C CA . SER A 1 226 ? 22.362 6.154 0.948 1.000 23.071 226 SER AAA CA 1
ATOM 1631 C C . SER A 1 226 ? 21.806 4.734 0.817 1.000 23.578 226 SER AAA C 1
ATOM 1632 O O . SER A 1 226 ? 20.671 4.480 1.273 1.000 23.949 226 SER AAA O 1
ATOM 1635 N N . TRP A 1 227 ? 22.578 3.848 0.192 1.000 24.614 227 TRP AAA N 1
ATOM 1636 C CA . TRP A 1 227 ? 22.120 2.457 -0.090 1.000 25.159 227 TRP AAA CA 1
ATOM 1637 C C . TRP A 1 227 ? 21.775 1.772 1.236 1.000 22.095 227 TRP AAA C 1
ATOM 1638 O O . TRP A 1 227 ? 20.665 1.209 1.348 1.000 24.214 227 TRP AAA O 1
ATOM 1649 N N . ARG A 1 228 ? 22.685 1.840 2.209 1.000 25.451 228 ARG AAA N 1
ATOM 1650 C CA . ARG A 1 228 ? 22.494 1.188 3.537 1.000 24.323 228 ARG AAA CA 1
ATOM 1651 C C . ARG A 1 228 ? 21.252 1.767 4.219 1.000 25.092 228 ARG AAA C 1
ATOM 1652 O O . ARG A 1 228 ? 20.534 1.017 4.880 1.000 24.414 228 ARG AAA O 1
ATOM 1660 N N . THR A 1 229 ? 20.973 3.064 4.044 1.000 24.693 229 THR AAA N 1
ATOM 1661 C CA . THR A 1 229 ? 19.783 3.700 4.657 1.000 21.816 229 THR AAA CA 1
ATOM 1662 C C . THR A 1 229 ? 18.520 3.136 3.986 1.000 20.248 229 THR AAA C 1
ATOM 1663 O O . THR A 1 229 ? 17.556 2.830 4.709 1.000 23.860 229 THR AAA O 1
ATOM 1667 N N . SER A 1 230 ? 18.499 2.989 2.655 1.000 22.452 230 SER AAA N 1
ATOM 1668 C CA . SER A 1 230 ? 17.349 2.364 1.947 1.000 22.307 230 SER AAA CA 1
ATOM 1669 C C . SER A 1 230 ? 17.143 0.968 2.546 1.000 18.936 230 SER AAA C 1
ATOM 1670 O O . SER A 1 230 ? 16.001 0.583 2.810 1.000 21.854 230 SER AAA O 1
ATOM 1673 N N . HIS A 1 231 ? 18.241 0.256 2.741 1.000 24.094 231 HIS AAA N 1
ATOM 1674 C CA . HIS A 1 231 ? 18.238 -1.153 3.223 1.000 23.192 231 HIS AAA CA 1
ATOM 1675 C C . HIS A 1 231 ? 17.592 -1.212 4.608 1.000 26.212 231 HIS AAA C 1
ATOM 1676 O O . HIS A 1 231 ? 16.667 -2.039 4.796 1.000 23.340 231 HIS AAA O 1
ATOM 1683 N N . LEU A 1 232 ? 18.017 -0.326 5.523 1.000 24.538 232 LEU AAA N 1
ATOM 1684 C CA . LEU A 1 232 ? 17.503 -0.313 6.920 1.000 22.173 232 LEU AAA CA 1
ATOM 1685 C C . LEU A 1 232 ? 16.029 0.083 6.927 1.000 20.950 232 LEU AAA C 1
ATOM 1686 O O . LEU A 1 232 ? 15.272 -0.463 7.740 1.000 24.734 232 LEU AAA O 1
ATOM 1691 N N . VAL A 1 233 ? 15.615 0.995 6.045 1.000 20.256 233 VAL AAA N 1
ATOM 1692 C CA . VAL A 1 233 ? 14.205 1.473 6.040 1.000 19.000 233 VAL AAA CA 1
ATOM 1693 C C . VAL A 1 233 ? 13.302 0.422 5.386 1.000 21.601 233 VAL AAA C 1
ATOM 1694 O O . VAL A 1 233 ? 12.281 0.046 5.990 1.000 24.405 233 VAL AAA O 1
ATOM 1698 N N . PHE A 1 234 ? 13.605 0.032 4.149 1.000 23.653 234 PHE AAA N 1
ATOM 1699 C CA . PHE A 1 234 ? 12.670 -0.781 3.333 1.000 24.159 234 PHE AAA CA 1
ATOM 1700 C C . PHE A 1 234 ? 12.824 -2.275 3.655 1.000 21.899 234 PHE AAA C 1
ATOM 1701 O O . PHE A 1 234 ? 11.810 -2.974 3.532 1.000 22.326 234 PHE AAA O 1
ATOM 1709 N N . MET A 1 235 ? 14.021 -2.727 4.045 1.000 22.876 235 MET AAA N 1
ATOM 1710 C CA . MET A 1 235 ? 14.298 -4.157 4.377 1.000 25.416 235 MET AAA CA 1
ATOM 1711 C C . MET A 1 235 ? 14.652 -4.310 5.866 1.000 27.014 235 MET AAA C 1
ATOM 1712 O O . MET A 1 235 ? 15.340 -5.282 6.233 1.000 26.217 235 MET AAA O 1
ATOM 1717 N N . GLY A 1 236 ? 14.167 -3.396 6.711 1.000 26.513 236 GLY AAA N 1
ATOM 1718 C CA . GLY A 1 236 ? 14.313 -3.466 8.176 1.000 25.162 236 GLY AAA CA 1
ATOM 1719 C C . GLY A 1 236 ? 13.079 -2.910 8.853 1.000 26.319 236 GLY AAA C 1
ATOM 1720 O O . GLY A 1 236 ? 12.268 -3.699 9.377 1.000 22.805 236 GLY AAA O 1
ATOM 1721 N N . LEU A 1 237 ? 12.892 -1.588 8.782 1.000 26.169 237 LEU AAA N 1
ATOM 1722 C CA A LEU A 1 237 ? 11.773 -0.884 9.469 0.500 23.358 237 LEU AAA CA 1
ATOM 1723 C CA B LEU A 1 237 ? 11.783 -0.910 9.489 0.500 22.352 237 LEU AAA CA 1
ATOM 1724 C C . LEU A 1 237 ? 10.436 -1.356 8.896 1.000 21.210 237 LEU AAA C 1
ATOM 1725 O O . LEU A 1 237 ? 9.561 -1.768 9.676 1.000 23.603 237 LEU AAA O 1
ATOM 1734 N N . ALA A 1 238 ? 10.266 -1.240 7.581 1.000 20.037 238 ALA AAA N 1
ATOM 1735 C CA . ALA A 1 238 ? 8.935 -1.380 6.940 1.000 22.045 238 ALA AAA CA 1
ATOM 1736 C C . ALA A 1 238 ? 8.400 -2.811 7.092 1.000 20.957 238 ALA AAA C 1
ATOM 1737 O O . ALA A 1 238 ? 7.241 -3.000 7.466 1.000 19.537 238 ALA AAA O 1
ATOM 1739 N N . PRO A 1 239 ? 9.187 -3.871 6.811 1.000 22.197 239 PRO AAA N 1
ATOM 1740 C CA . PRO A 1 239 ? 8.687 -5.239 6.987 1.000 24.939 239 PRO AAA CA 1
ATOM 1741 C C . PRO A 1 239 ? 8.303 -5.545 8.446 1.000 26.495 239 PRO AAA C 1
ATOM 1742 O O . PRO A 1 239 ? 7.302 -6.223 8.663 1.000 25.316 239 PRO AAA O 1
ATOM 1746 N N . ALA A 1 240 ? 9.063 -5.023 9.414 1.000 24.868 240 ALA AAA N 1
ATOM 1747 C CA . ALA A 1 240 ? 8.792 -5.217 10.862 1.000 22.395 240 ALA AAA CA 1
ATOM 1748 C C . ALA A 1 240 ? 7.460 -4.549 11.230 1.000 23.647 240 ALA AAA C 1
ATOM 1749 O O . ALA A 1 240 ? 6.695 -5.129 12.014 1.000 22.603 240 ALA AAA O 1
ATOM 1751 N N . VAL A 1 241 ? 7.157 -3.374 10.665 1.000 21.810 241 VAL AAA N 1
ATOM 1752 C CA . VAL A 1 241 ? 5.831 -2.716 10.869 1.000 20.646 241 VAL AAA CA 1
ATOM 1753 C C . VAL A 1 241 ? 4.735 -3.604 10.264 1.000 20.537 241 VAL AAA C 1
ATOM 1754 O O . VAL A 1 241 ? 3.708 -3.858 10.930 1.000 22.126 241 VAL AAA O 1
ATOM 1758 N N . LEU A 1 242 ? 4.913 -4.005 9.009 1.000 24.804 242 LEU AAA N 1
ATOM 1759 C CA . LEU A 1 242 ? 3.923 -4.828 8.258 1.000 26.791 242 LEU AAA CA 1
ATOM 1760 C C . LEU A 1 242 ? 3.618 -6.120 9.033 1.000 20.582 242 LEU AAA C 1
ATOM 1761 O O . LEU A 1 242 ? 2.433 -6.490 9.139 1.000 22.322 242 LEU AAA O 1
ATOM 1766 N N . GLU A 1 243 ? 4.645 -6.756 9.591 1.000 20.558 243 GLU AAA N 1
ATOM 1767 C CA . GLU A 1 243 ? 4.523 -8.082 10.278 1.000 26.536 243 GLU AAA CA 1
ATOM 1768 C C . GLU A 1 243 ? 4.267 -7.914 11.782 1.000 26.421 243 GLU AAA C 1
ATOM 1769 O O . GLU A 1 243 ? 4.078 -8.934 12.460 1.000 29.468 243 GLU AAA O 1
ATOM 1775 N N . GLN A 1 244 ? 4.233 -6.680 12.289 1.000 26.236 244 GLN AAA N 1
ATOM 1776 C CA . GLN A 1 244 ? 3.994 -6.355 13.720 1.000 23.648 244 GLN AAA CA 1
ATOM 1777 C C . GLN A 1 244 ? 4.977 -7.151 14.566 1.000 19.560 244 GLN AAA C 1
ATOM 1778 O O . GLN A 1 244 ? 4.556 -7.767 15.556 1.000 26.441 244 GLN AAA O 1
ATOM 1784 N N . ASP A 1 245 ? 6.243 -7.098 14.167 1.000 21.234 245 ASP AAA N 1
ATOM 1785 C CA . ASP A 1 245 ? 7.377 -7.792 14.814 1.000 25.268 245 ASP AAA CA 1
ATOM 1786 C C . ASP A 1 245 ? 8.156 -6.757 15.627 1.000 24.124 245 ASP AAA C 1
ATOM 1787 O O . ASP A 1 245 ? 9.029 -6.083 15.062 1.000 23.898 245 ASP AAA O 1
ATOM 1792 N N . PHE A 1 246 ? 7.877 -6.682 16.925 1.000 22.832 246 PHE AAA N 1
ATOM 1793 C CA . PHE A 1 246 ? 8.382 -5.610 17.812 1.000 21.064 246 PHE AAA CA 1
ATOM 1794 C C . PHE A 1 246 ? 9.913 -5.659 17.884 1.000 24.327 246 PHE AAA C 1
ATOM 1795 O O . PHE A 1 246 ? 10.557 -4.613 17.697 1.000 25.572 246 PHE AAA O 1
ATOM 1803 N N . ASP A 1 247 ? 10.505 -6.835 18.125 1.000 24.606 247 ASP AAA N 1
ATOM 1804 C CA . ASP A 1 247 ? 11.983 -6.957 18.260 1.000 23.829 247 ASP AAA CA 1
ATOM 1805 C C . ASP A 1 247 ? 12.675 -6.577 16.937 1.000 22.385 247 ASP AAA C 1
ATOM 1806 O O . ASP A 1 247 ? 13.758 -5.944 16.997 1.000 25.719 247 ASP AAA O 1
ATOM 1811 N N . ALA A 1 248 ? 12.139 -7.003 15.788 1.000 23.104 248 ALA AAA N 1
ATOM 1812 C CA . ALA A 1 248 ? 12.703 -6.673 14.459 1.000 24.792 248 ALA AAA CA 1
ATOM 1813 C C . ALA A 1 248 ? 12.616 -5.149 14.246 1.000 22.859 248 ALA AAA C 1
ATOM 1814 O O . ALA A 1 248 ? 13.619 -4.551 13.812 1.000 24.487 248 ALA AAA O 1
ATOM 1816 N N . PHE A 1 249 ? 11.470 -4.553 14.574 1.000 21.606 249 PHE AAA N 1
ATOM 1817 C CA . PHE A 1 249 ? 11.223 -3.085 14.469 1.000 22.988 249 PHE AAA CA 1
ATOM 1818 C C . PHE A 1 249 ? 12.284 -2.327 15.285 1.000 23.407 249 PHE AAA C 1
ATOM 1819 O O . PHE A 1 249 ? 12.994 -1.475 14.728 1.000 22.322 249 PHE AAA O 1
ATOM 1827 N N . CYS A 1 250 ? 12.457 -2.685 16.555 1.000 23.131 250 CYS AAA N 1
ATOM 1828 C CA . CYS A 1 250 ? 13.412 -2.014 17.472 1.000 20.861 250 CYS AAA CA 1
ATOM 1829 C C . CYS A 1 250 ? 14.847 -2.151 16.958 1.000 23.471 250 CYS AAA C 1
ATOM 1830 O O . CYS A 1 250 ? 15.598 -1.184 17.086 1.000 25.426 250 CYS AAA O 1
ATOM 1833 N N . ALA A 1 251 ? 15.243 -3.298 16.393 1.000 23.718 251 ALA AAA N 1
ATOM 1834 C CA . ALA A 1 251 ? 16.620 -3.479 15.874 1.000 25.014 251 ALA AAA CA 1
ATOM 1835 C C . ALA A 1 251 ? 16.868 -2.483 14.728 1.000 20.868 251 ALA AAA C 1
ATOM 1836 O O . ALA A 1 251 ? 17.985 -1.948 14.623 1.000 27.194 251 ALA AAA O 1
ATOM 1838 N N . ALA A 1 252 ? 15.874 -2.283 13.872 1.000 24.842 252 ALA AAA N 1
ATOM 1839 C CA . ALA A 1 252 ? 15.972 -1.390 12.689 1.000 25.576 252 ALA AAA CA 1
ATOM 1840 C C . ALA A 1 252 ? 16.020 0.068 13.163 1.000 24.130 252 ALA AAA C 1
ATOM 1841 O O . ALA A 1 252 ? 16.899 0.831 12.682 1.000 24.677 252 ALA AAA O 1
ATOM 1843 N N . VAL A 1 253 ? 15.122 0.435 14.080 1.000 22.430 253 VAL AAA N 1
ATOM 1844 C CA . VAL A 1 253 ? 15.084 1.816 14.662 1.000 21.965 253 VAL AAA CA 1
ATOM 1845 C C . VAL A 1 253 ? 16.466 2.120 15.250 1.000 23.294 253 VAL AAA C 1
ATOM 1846 O O . VAL A 1 253 ? 17.027 3.169 14.914 1.000 22.824 253 VAL AAA O 1
ATOM 1850 N N . ASN A 1 254 ? 17.014 1.225 16.080 1.000 22.417 254 ASN AAA N 1
ATOM 1851 C CA . ASN A 1 254 ? 18.312 1.457 16.768 1.000 25.492 254 ASN AAA CA 1
ATOM 1852 C C . ASN A 1 254 ? 19.446 1.547 15.744 1.000 24.444 254 ASN AAA C 1
ATOM 1853 O O . ASN A 1 254 ? 20.366 2.362 15.948 1.000 25.924 254 ASN AAA O 1
ATOM 1858 N N . GLU A 1 255 ? 19.422 0.731 14.687 1.000 24.485 255 GLU AAA N 1
ATOM 1859 C CA . GLU A 1 255 ? 20.500 0.752 13.667 1.000 26.861 255 GLU AAA CA 1
ATOM 1860 C C . GLU A 1 255 ? 20.473 2.132 12.975 1.000 20.028 255 GLU AAA C 1
ATOM 1861 O O . GLU A 1 255 ? 21.551 2.723 12.748 1.000 25.183 255 GLU AAA O 1
ATOM 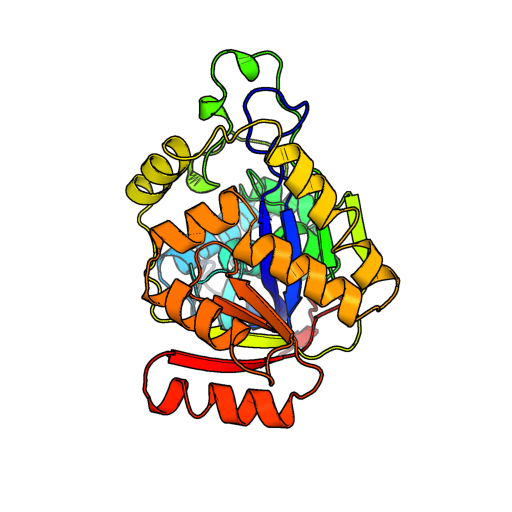1867 N N . ILE A 1 256 ? 19.285 2.651 12.680 1.000 21.396 256 ILE AAA N 1
ATOM 1868 C CA . ILE A 1 256 ? 19.135 3.994 12.034 1.000 23.604 256 ILE AAA CA 1
ATOM 1869 C C . ILE A 1 256 ? 19.647 5.063 13.016 1.000 26.819 256 ILE AAA C 1
ATOM 1870 O O . ILE A 1 256 ? 20.554 5.837 12.626 1.000 25.385 256 ILE AAA O 1
ATOM 1875 N N . THR A 1 257 ? 19.147 5.071 14.259 1.000 25.430 257 THR AAA N 1
ATOM 1876 C CA . THR A 1 257 ? 19.490 6.106 15.274 1.000 23.453 257 THR AAA CA 1
ATOM 1877 C C . THR A 1 257 ? 21.009 6.156 15.474 1.000 26.053 257 THR AAA C 1
ATOM 1878 O O . THR A 1 257 ? 21.564 7.261 15.423 1.000 28.058 257 THR AAA O 1
ATOM 1882 N N . PHE A 1 258 ? 21.673 5.012 15.682 1.000 23.531 258 PHE AAA N 1
ATOM 1883 C CA . PHE A 1 258 ? 23.071 4.982 16.177 1.000 23.279 258 PHE AAA CA 1
ATOM 1884 C C . PHE A 1 258 ? 24.080 4.773 15.042 1.000 26.401 258 PHE AAA C 1
ATOM 1885 O O . PHE A 1 258 ? 25.281 4.994 15.317 1.000 28.119 258 PHE AAA O 1
ATOM 1893 N N . THR A 1 259 ? 23.656 4.393 13.826 1.000 28.005 259 THR AAA N 1
ATOM 1894 C CA . THR A 1 259 ? 24.609 4.154 12.704 1.000 31.101 259 THR AAA CA 1
ATOM 1895 C C . THR A 1 259 ? 24.206 4.889 11.420 1.000 25.601 259 THR AAA C 1
ATOM 1896 O O . THR A 1 259 ? 25.084 4.966 10.548 1.000 27.126 259 THR AAA O 1
ATOM 1900 N N . GLY A 1 260 ? 22.953 5.343 11.275 1.000 24.542 260 GLY AAA N 1
ATOM 1901 C CA . GLY A 1 260 ? 22.507 6.096 10.086 1.000 26.838 260 GLY AAA CA 1
ATOM 1902 C C . GLY A 1 260 ? 23.412 7.298 9.861 1.000 28.952 260 GLY AAA C 1
ATOM 1903 O O . GLY A 1 260 ? 23.612 8.061 10.820 1.000 27.536 260 GLY AAA O 1
ATOM 1904 N N . HIS A 1 261 ? 23.999 7.442 8.672 1.000 26.729 261 HIS AAA N 1
ATOM 1905 C CA . HIS A 1 261 ? 25.025 8.483 8.405 1.000 29.141 261 HIS AAA CA 1
ATOM 1906 C C . HIS A 1 261 ? 24.416 9.880 8.578 1.000 27.106 261 HIS AAA C 1
ATOM 1907 O O . HIS A 1 261 ? 24.994 10.709 9.331 1.000 28.965 261 HIS AAA O 1
ATOM 1914 N N . PHE A 1 262 ? 23.294 10.146 7.915 1.000 24.740 262 PHE AAA N 1
ATOM 1915 C CA . PHE A 1 262 ? 22.627 11.469 8.009 1.000 28.369 262 PHE AAA CA 1
ATOM 1916 C C . PHE A 1 262 ? 22.106 11.656 9.436 1.000 30.160 262 PHE AAA C 1
ATOM 1917 O O . PHE A 1 262 ? 22.342 12.727 10.024 1.000 28.929 262 PHE AAA O 1
ATOM 1925 N N . LYS A 1 263 ? 21.434 10.648 10.001 1.000 25.845 263 LYS AAA N 1
ATOM 1926 C CA . LYS A 1 263 ? 20.869 10.765 11.372 1.000 26.790 263 LYS AAA CA 1
ATOM 1927 C C . LYS A 1 263 ? 21.985 11.073 12.376 1.000 26.453 263 LYS AAA C 1
ATOM 1928 O O . LYS A 1 263 ? 21.754 11.925 13.260 1.000 26.251 263 LYS AAA O 1
ATOM 1934 N N . GLN A 1 264 ? 23.139 10.403 12.265 1.000 24.672 264 GLN AAA N 1
ATOM 1935 C CA . GLN A 1 264 ? 24.289 10.635 13.174 1.000 28.174 264 GLN AAA CA 1
ATOM 1936 C C . GLN A 1 264 ? 24.762 12.088 13.032 1.000 30.116 264 GLN AAA C 1
ATOM 1937 O O . GLN A 1 264 ? 25.104 12.698 14.070 1.000 30.394 264 GLN AAA O 1
ATOM 1943 N N . ALA A 1 265 ? 24.764 12.634 11.811 1.000 28.693 265 ALA AAA N 1
ATOM 1944 C CA . ALA A 1 265 ? 25.133 14.044 11.551 1.000 29.657 265 ALA AAA CA 1
ATOM 1945 C C . ALA A 1 265 ? 24.129 14.972 12.241 1.000 26.459 265 ALA AAA C 1
ATOM 1946 O O . ALA A 1 265 ? 24.588 15.943 12.863 1.000 31.943 265 ALA AAA O 1
ATOM 1948 N N . GLN A 1 266 ? 22.825 14.681 12.152 1.000 25.971 266 GLN AAA N 1
ATOM 1949 C CA . GLN A 1 266 ? 21.755 15.473 12.824 1.000 27.029 266 GLN AAA CA 1
ATOM 1950 C C . GLN A 1 266 ? 21.969 15.442 14.340 1.000 28.308 266 GLN AAA C 1
ATOM 1951 O O . GLN A 1 266 ? 21.867 16.502 14.982 1.000 28.485 266 GLN AAA O 1
ATOM 1957 N N . ILE A 1 267 ? 22.257 14.270 14.904 1.000 27.802 267 ILE AAA N 1
ATOM 1958 C CA . ILE A 1 267 ? 22.504 14.117 16.366 1.000 29.685 267 ILE AAA CA 1
ATOM 1959 C C . ILE A 1 267 ? 23.723 14.970 16.735 1.000 28.596 267 ILE AAA C 1
ATOM 1960 O O . ILE A 1 267 ? 23.613 15.764 17.688 1.000 32.407 267 ILE AAA O 1
ATOM 1965 N N . ALA A 1 268 ? 24.822 14.841 15.990 1.000 26.108 268 ALA AAA N 1
ATOM 1966 C CA . ALA A 1 268 ? 26.114 15.493 16.298 1.000 32.054 268 ALA AAA CA 1
ATOM 1967 C C . ALA A 1 268 ? 25.925 17.014 16.283 1.000 34.426 268 ALA AAA C 1
ATOM 1968 O O . ALA A 1 268 ? 26.541 17.686 17.126 1.000 35.720 268 ALA AAA O 1
ATOM 1970 N N . PHE A 1 269 ? 25.085 17.528 15.376 1.000 31.466 269 PHE AAA N 1
ATOM 1971 C CA . PHE A 1 269 ? 24.824 18.983 15.224 1.000 36.941 269 PHE AAA CA 1
ATOM 1972 C C . PHE A 1 269 ? 24.121 19.517 16.474 1.000 39.958 269 PHE AAA C 1
ATOM 1973 O O . PHE A 1 269 ? 24.408 20.654 16.863 1.000 37.520 269 PHE AAA O 1
ATOM 1981 N N . GLN A 1 270 ? 23.235 18.726 17.083 1.000 35.837 270 GLN AAA N 1
ATOM 1982 C CA . GLN A 1 270 ? 22.543 19.113 18.344 1.000 35.044 270 GLN AAA CA 1
ATOM 1983 C C . GLN A 1 270 ? 23.463 18.907 19.554 1.000 34.508 270 GLN AAA C 1
ATOM 1984 O O . GLN A 1 270 ? 23.288 19.647 20.534 1.000 40.847 270 GLN AAA O 1
ATOM 1990 N N . GLY A 1 271 ? 24.392 17.946 19.498 1.000 32.357 271 GLY AAA N 1
ATOM 1991 C CA . GLY A 1 271 ? 25.352 17.664 20.586 1.000 38.588 271 GLY AAA CA 1
ATOM 1992 C C . GLY A 1 271 ? 24.699 16.970 21.774 1.000 36.819 271 GLY AAA C 1
ATOM 1993 O O . GLY A 1 271 ? 23.680 16.282 21.576 1.000 32.776 271 GLY AAA O 1
ATOM 1994 N N . ASP A 1 272 ? 25.246 17.185 22.973 1.000 36.870 272 ASP AAA N 1
ATOM 1995 C CA . ASP A 1 272 ? 24.941 16.435 24.225 1.000 38.924 272 ASP AAA CA 1
ATOM 1996 C C . ASP A 1 272 ? 23.453 16.531 24.598 1.000 33.254 272 ASP AAA C 1
ATOM 1997 O O . ASP A 1 272 ? 22.939 15.553 25.161 1.000 34.411 272 ASP AAA O 1
ATOM 2002 N N . ALA A 1 273 ? 22.783 17.654 24.316 1.000 33.607 273 ALA AAA N 1
ATOM 2003 C CA . ALA A 1 273 ? 21.356 17.885 24.657 1.000 35.359 273 ALA AAA CA 1
ATOM 2004 C C . ALA A 1 273 ? 20.501 16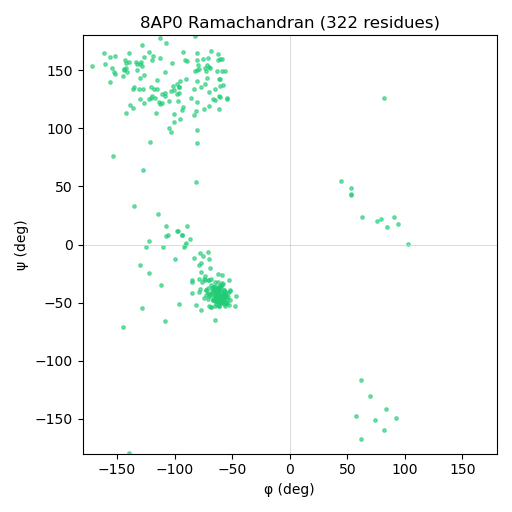.723 24.133 1.000 35.107 273 ALA AAA C 1
ATOM 2005 O O . ALA A 1 273 ? 19.556 16.302 24.834 1.000 41.500 273 ALA AAA O 1
ATOM 2007 N N . VAL A 1 274 ? 20.827 16.225 22.940 1.000 31.643 274 VAL AAA N 1
ATOM 2008 C CA . VAL A 1 274 ? 20.129 15.078 22.286 1.000 34.265 274 VAL AAA CA 1
ATOM 2009 C C . VAL A 1 274 ? 20.903 13.779 22.562 1.000 28.808 274 VAL AAA C 1
ATOM 2010 O O . VAL A 1 274 ? 20.261 12.816 23.016 1.000 30.159 274 VAL AAA O 1
ATOM 2014 N N . ALA A 1 275 ? 22.216 13.757 22.304 1.000 29.599 275 ALA AAA N 1
ATOM 2015 C CA . ALA A 1 275 ? 23.065 12.543 22.353 1.000 29.059 275 ALA AAA CA 1
ATOM 2016 C C . ALA A 1 275 ? 22.974 11.889 23.738 1.000 31.802 275 ALA AAA C 1
ATOM 2017 O O . ALA A 1 275 ? 22.884 10.660 23.784 1.000 33.480 275 ALA AAA O 1
ATOM 2019 N N . ASP A 1 276 ? 22.974 12.675 24.820 1.000 32.127 276 ASP AAA N 1
ATOM 2020 C CA . ASP A 1 276 ? 22.898 12.157 26.215 1.000 32.826 276 ASP AAA CA 1
ATOM 2021 C C . ASP A 1 276 ? 21.559 11.443 26.431 1.000 26.528 276 ASP AAA C 1
ATOM 2022 O O . ASP A 1 276 ? 21.554 10.439 27.159 1.000 33.479 276 ASP AAA O 1
ATOM 2027 N N . VAL A 1 277 ? 20.467 11.946 25.850 1.000 26.528 277 VAL AAA N 1
ATOM 2028 C CA . VAL A 1 277 ? 19.110 11.349 26.021 1.000 26.157 277 VAL AAA CA 1
ATOM 2029 C C . VAL A 1 277 ? 19.070 10.044 25.228 1.000 29.282 277 VAL AAA C 1
ATOM 2030 O O . VAL A 1 277 ? 18.532 9.056 25.759 1.000 28.849 277 VAL AAA O 1
ATOM 2034 N N . LEU A 1 278 ? 19.605 10.048 24.006 1.000 28.580 278 LEU AAA N 1
ATOM 2035 C CA . LEU A 1 278 ? 19.639 8.833 23.146 1.000 30.231 278 LEU AAA CA 1
ATOM 2036 C C . LEU A 1 278 ? 20.478 7.756 23.850 1.000 30.414 278 LEU AAA C 1
ATOM 2037 O O . LEU A 1 278 ? 19.997 6.611 23.953 1.000 28.943 278 LEU AAA O 1
ATOM 2042 N N . GLU A 1 279 ? 21.656 8.124 24.357 1.000 27.102 279 GLU AAA N 1
ATOM 2043 C CA . GLU A 1 279 ? 22.567 7.203 25.077 1.000 29.589 279 GLU AAA CA 1
ATOM 2044 C C . GLU A 1 279 ? 21.859 6.667 26.332 1.000 29.784 279 GLU AAA C 1
ATOM 2045 O O . GLU A 1 279 ? 21.970 5.462 26.583 1.000 31.345 279 GLU AAA O 1
ATOM 2051 N N . ALA A 1 280 ? 21.150 7.511 27.092 1.000 29.796 280 ALA AAA N 1
ATOM 2052 C CA . ALA A 1 280 ? 20.420 7.095 28.315 1.000 31.551 280 ALA AAA CA 1
ATOM 2053 C C . ALA A 1 280 ? 19.333 6.084 27.937 1.000 30.576 280 ALA AAA C 1
ATOM 2054 O O . ALA A 1 280 ? 19.183 5.091 28.657 1.000 31.779 280 ALA AAA O 1
ATOM 2056 N N . GLY A 1 281 ? 18.616 6.325 26.840 1.000 28.647 281 GLY AAA N 1
ATOM 2057 C CA . GLY A 1 281 ? 17.591 5.407 26.308 1.000 29.206 281 GLY AAA CA 1
ATOM 2058 C C . GLY A 1 281 ? 18.202 4.065 25.928 1.000 30.456 281 GLY AAA C 1
ATOM 2059 O O . GLY A 1 281 ? 17.631 3.043 26.309 1.000 31.377 281 GLY AAA O 1
ATOM 2060 N N . ARG A 1 282 ? 19.340 4.088 25.235 1.000 26.580 282 ARG AAA N 1
ATOM 2061 C CA . ARG A 1 282 ? 20.096 2.882 24.815 1.000 28.646 282 ARG AAA CA 1
ATOM 2062 C C . ARG A 1 282 ? 20.498 2.085 26.063 1.000 30.885 282 ARG AAA C 1
ATOM 2063 O O . ARG A 1 282 ? 20.338 0.868 26.049 1.000 31.296 282 A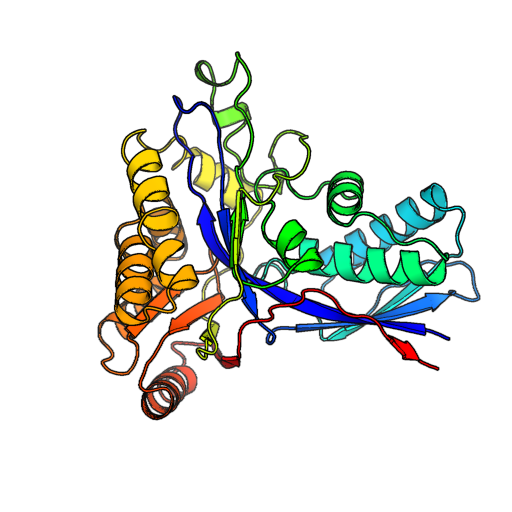RG AAA O 1
ATOM 2071 N N . ALA A 1 283 ? 21.032 2.729 27.103 1.000 29.593 283 ALA AAA N 1
ATOM 2072 C CA . ALA A 1 283 ? 21.507 2.028 28.320 1.000 32.947 283 ALA AAA CA 1
ATOM 2073 C C . ALA A 1 283 ? 20.318 1.488 29.134 1.000 31.627 283 ALA AAA C 1
ATOM 2074 O O . ALA A 1 283 ? 20.471 0.436 29.771 1.000 37.198 283 ALA AAA O 1
ATOM 2076 N N . ALA A 1 284 ? 19.165 2.158 29.095 1.000 26.288 284 ALA AAA N 1
ATOM 2077 C CA . ALA A 1 284 ? 17.994 1.867 29.955 1.000 29.849 284 ALA AAA CA 1
ATOM 2078 C C . ALA A 1 284 ? 17.347 0.545 29.561 1.000 30.802 284 ALA AAA C 1
ATOM 2079 O O . ALA A 1 284 ? 16.813 0.413 28.472 1.000 28.451 284 ALA AAA O 1
ATOM 2081 N N . PRO A 1 285 ? 17.275 -0.459 30.454 1.000 30.284 285 PRO AAA N 1
ATOM 2082 C CA . PRO A 1 285 ? 16.551 -1.680 30.118 1.000 29.240 285 PRO AAA CA 1
ATOM 2083 C C . PRO A 1 285 ? 15.069 -1.459 29.763 1.000 26.130 285 PRO AAA C 1
ATOM 2084 O O . PRO A 1 285 ? 14.529 -2.264 29.016 1.000 30.564 285 PRO AAA O 1
ATOM 2088 N N . SER A 1 286 ? 14.437 -0.392 30.263 1.000 24.420 286 SER AAA N 1
ATOM 2089 C CA . SER A 1 286 ? 12.994 -0.086 30.038 1.000 27.014 286 SER AAA CA 1
ATOM 2090 C C . SER A 1 286 ? 12.734 0.460 28.624 1.000 21.509 286 SER AAA C 1
ATOM 2091 O O . SER A 1 286 ? 11.550 0.622 28.265 1.000 23.736 286 SER AAA O 1
ATOM 2094 N N . VAL A 1 287 ? 13.776 0.790 27.866 1.000 23.998 287 VAL AAA N 1
ATOM 2095 C CA . VAL A 1 287 ? 13.626 1.436 26.521 1.000 24.559 287 VAL AAA CA 1
ATOM 2096 C C . VAL A 1 287 ? 14.181 0.490 25.454 1.000 24.508 287 VAL AAA C 1
ATOM 2097 O O . VAL A 1 287 ? 15.365 0.264 25.438 1.000 27.010 287 VAL AAA O 1
ATOM 2101 N N . ASP A 1 288 ? 13.354 -0.043 24.571 1.000 23.058 288 ASP AAA N 1
ATOM 2102 C CA . ASP A 1 288 ? 13.830 -1.065 23.599 1.000 24.205 288 ASP AAA CA 1
ATOM 2103 C C . ASP A 1 288 ? 14.446 -0.387 22.378 1.000 25.795 288 ASP AAA C 1
ATOM 2104 O O . ASP A 1 288 ? 15.413 -0.917 21.818 1.000 25.220 288 ASP AAA O 1
ATOM 2109 N N . ALA A 1 289 ? 13.938 0.777 22.002 1.000 26.937 289 ALA AAA N 1
ATOM 2110 C CA . ALA A 1 289 ? 14.481 1.550 20.867 1.000 26.824 289 ALA AAA CA 1
ATOM 2111 C C . ALA A 1 289 ? 14.201 3.031 21.101 1.000 25.285 289 ALA AAA C 1
ATOM 2112 O O . ALA A 1 289 ? 13.180 3.366 21.734 1.000 23.495 289 ALA AAA O 1
ATOM 2114 N N . ILE A 1 290 ? 15.094 3.875 20.606 1.000 24.248 290 ILE AAA N 1
ATOM 2115 C CA . ILE A 1 290 ? 14.954 5.346 20.759 1.000 24.820 290 ILE AAA CA 1
ATOM 2116 C C . ILE A 1 290 ? 15.439 6.011 19.468 1.000 26.684 290 ILE AAA C 1
ATOM 2117 O O . ILE A 1 290 ? 16.289 5.429 18.753 1.000 21.797 290 ILE AAA O 1
ATOM 2122 N N . ALA A 1 291 ? 14.879 7.184 19.184 1.000 27.589 291 ALA AAA N 1
ATOM 2123 C CA . ALA A 1 291 ? 15.032 7.892 17.898 1.000 27.664 291 ALA AAA CA 1
ATOM 2124 C C . ALA A 1 291 ? 14.907 9.401 18.118 1.000 26.234 291 ALA AAA C 1
ATOM 2125 O O . ALA A 1 291 ? 14.113 9.807 18.992 1.000 22.669 291 ALA AAA O 1
ATOM 2127 N N . LEU A 1 292 ? 15.642 10.171 17.314 1.000 25.774 292 LEU AAA N 1
ATOM 2128 C CA . LEU A 1 292 ? 15.501 11.650 17.170 1.000 24.675 292 LEU AAA CA 1
ATOM 2129 C C . LEU A 1 292 ? 14.635 11.935 15.938 1.000 22.473 292 LEU AAA C 1
ATOM 2130 O O . LEU A 1 292 ? 14.994 11.439 14.863 1.000 22.430 292 LEU AAA O 1
ATOM 2135 N N . SER A 1 293 ? 13.528 12.671 16.088 1.000 21.797 293 SER AAA N 1
ATOM 2136 C CA . SER A 1 293 ? 12.684 13.125 14.953 1.000 22.470 293 SER AAA CA 1
ATOM 2137 C C . SER A 1 293 ? 13.284 14.402 14.351 1.000 28.377 293 SER AAA C 1
ATOM 2138 O O . SER A 1 293 ? 13.285 15.454 15.043 1.000 24.554 293 SER AAA O 1
ATOM 2141 N N . VAL A 1 294 ? 13.794 14.296 13.121 1.000 25.811 294 VAL AAA N 1
ATOM 2142 C CA . VAL A 1 294 ? 14.473 15.395 12.373 1.000 21.988 294 VAL AAA CA 1
ATOM 2143 C C . VAL A 1 294 ? 15.710 15.799 13.188 1.000 26.409 294 VAL AAA C 1
ATOM 2144 O O . VAL A 1 294 ? 16.601 14.935 13.342 1.000 25.207 294 VAL AAA O 1
ATOM 2148 N N . THR A 1 295 ? 15.781 17.040 13.702 1.000 26.981 295 THR AAA N 1
ATOM 2149 C CA A THR A 1 295 ? 16.896 17.517 14.571 0.500 28.298 295 THR AAA CA 1
ATOM 2150 C CA B THR A 1 295 ? 16.897 17.525 14.566 0.500 26.989 295 THR AAA CA 1
ATOM 2151 C C . THR A 1 295 ? 16.362 17.776 15.984 1.000 28.769 295 THR AAA C 1
ATOM 2152 O O . THR A 1 295 ? 17.126 18.318 16.809 1.000 29.325 295 THR AAA O 1
ATOM 2159 N N . GLY A 1 296 ? 15.110 17.384 16.236 1.000 22.612 296 GLY AAA N 1
ATOM 2160 C CA . GLY A 1 296 ? 14.445 17.509 17.538 1.000 26.652 296 GLY AAA CA 1
ATOM 2161 C C . GLY A 1 296 ? 13.886 18.910 17.732 1.000 29.412 296 GLY AAA C 1
ATOM 2162 O O . GLY A 1 296 ? 13.751 19.657 16.762 1.000 28.315 296 GLY AAA O 1
ATOM 2163 N N . PRO A 1 297 ? 13.620 19.334 18.983 1.000 28.287 297 PRO AAA N 1
ATOM 2164 C CA . PRO A 1 297 ? 13.998 18.572 20.177 1.000 29.306 297 PRO AAA CA 1
ATOM 2165 C C . PRO A 1 297 ? 13.237 17.271 20.489 1.000 29.100 297 PRO AAA C 1
ATOM 2166 O O . PRO A 1 297 ? 13.618 16.594 21.454 1.000 30.138 297 PRO AAA O 1
ATOM 2170 N N . ALA A 1 298 ? 12.180 16.948 19.738 1.000 25.483 298 ALA AAA N 1
ATOM 2171 C CA . ALA A 1 298 ? 11.375 15.724 19.985 1.000 26.209 298 ALA AAA CA 1
ATOM 2172 C C . ALA A 1 298 ? 12.232 14.482 19.703 1.000 26.002 298 ALA AAA C 1
ATOM 2173 O O . ALA A 1 298 ? 12.811 14.376 18.610 1.000 23.350 298 ALA AAA O 1
ATOM 2175 N N . CYS A 1 299 ? 12.335 13.588 20.690 1.000 26.139 299 CYS AAA N 1
ATOM 2176 C CA . CYS A 1 299 ? 12.807 12.186 20.523 1.000 24.194 299 CYS AAA CA 1
ATOM 2177 C C . CYS A 1 299 ? 11.621 11.261 20.785 1.000 25.512 299 CYS AAA C 1
ATOM 2178 O O . CYS A 1 299 ? 10.624 11.701 21.401 1.000 22.985 299 CYS AAA O 1
ATOM 2181 N N . PHE A 1 300 ? 11.696 10.019 20.319 1.000 24.832 300 PHE AAA N 1
ATOM 2182 C CA . PHE A 1 300 ? 10.591 9.058 20.528 1.000 23.038 300 PHE AAA CA 1
ATOM 2183 C C . PHE A 1 300 ? 11.203 7.671 20.749 1.000 21.551 300 PHE AAA C 1
ATOM 2184 O O . PHE A 1 300 ? 12.352 7.397 20.330 1.000 21.653 300 PHE AAA O 1
ATOM 2192 N N . ALA A 1 301 ? 10.495 6.862 21.526 1.000 22.983 301 ALA AAA N 1
ATOM 2193 C CA . ALA A 1 301 ? 11.034 5.591 22.053 1.000 23.717 301 ALA AAA CA 1
ATOM 2194 C C . ALA A 1 301 ? 9.938 4.532 22.061 1.000 24.481 301 ALA AAA C 1
ATOM 2195 O O . ALA A 1 301 ? 8.724 4.865 22.072 1.000 20.016 301 ALA AAA O 1
ATOM 2197 N N . PHE A 1 302 ? 10.381 3.277 22.037 1.000 23.949 302 PHE AAA N 1
ATOM 2198 C CA . PHE A 1 302 ? 9.4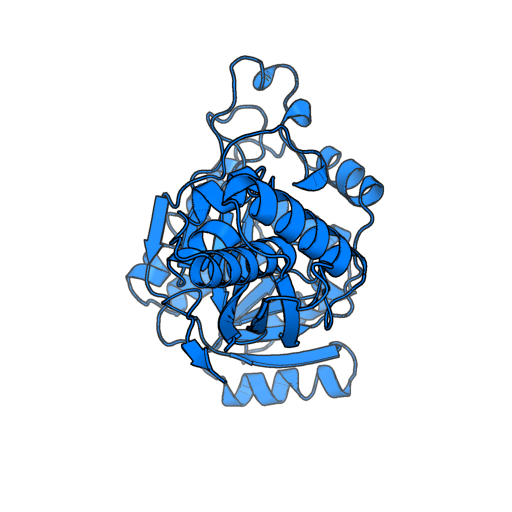95 2.090 22.016 1.000 23.580 302 PHE AAA CA 1
ATOM 2199 C C . PHE A 1 302 ? 9.920 1.185 23.161 1.000 18.190 302 PHE AAA C 1
ATOM 2200 O O . PHE A 1 302 ? 11.125 1.148 23.492 1.000 20.631 302 PHE AAA O 1
ATOM 2208 N N . THR A 1 303 ? 8.950 0.505 23.755 1.000 20.999 303 THR AAA N 1
ATOM 2209 C CA . THR A 1 303 ? 9.194 -0.306 24.969 1.000 23.480 303 THR AAA CA 1
ATOM 2210 C C . THR A 1 303 ? 8.138 -1.407 25.091 1.000 22.647 303 THR AAA C 1
ATOM 2211 O O . THR A 1 303 ? 6.940 -1.135 24.870 1.000 22.334 303 THR AAA O 1
ATOM 2215 N N . LYS A 1 304 ? 8.575 -2.599 25.499 1.000 25.075 304 LYS AAA N 1
ATOM 2216 C CA . LYS A 1 304 ? 7.647 -3.682 25.907 1.000 26.255 304 LYS AAA CA 1
ATOM 2217 C C . LYS A 1 304 ? 7.403 -3.583 27.415 1.000 26.013 304 LYS AAA C 1
ATOM 2218 O O . LYS A 1 304 ? 6.605 -4.380 27.925 1.000 24.783 304 LYS AAA O 1
ATOM 2224 N N . ARG A 1 305 ? 8.024 -2.605 28.086 1.000 25.795 305 ARG AAA N 1
ATOM 2225 C CA . ARG A 1 305 ? 7.851 -2.342 29.540 1.000 24.074 305 ARG AAA CA 1
ATOM 2226 C C . ARG A 1 305 ? 7.487 -0.874 29.750 1.000 23.699 305 ARG AAA C 1
ATOM 2227 O O . ARG A 1 305 ? 8.255 -0.132 30.357 1.000 25.200 305 ARG AAA O 1
ATOM 2235 N N . PRO A 1 306 ? 6.314 -0.417 29.255 1.000 22.630 306 PRO AAA N 1
ATOM 2236 C CA . PRO A 1 306 ? 5.922 0.986 29.375 1.000 22.660 306 PRO AAA CA 1
ATOM 2237 C C . PRO A 1 306 ? 5.892 1.452 30.839 1.000 26.757 306 PRO AAA C 1
ATOM 2238 O O . PRO A 1 306 ? 6.303 2.574 31.100 1.000 26.742 306 PRO AAA O 1
ATOM 2242 N N . GLU A 1 307 ? 5.425 0.591 31.750 1.000 26.501 307 GLU AAA N 1
ATOM 2243 C CA . GLU A 1 307 ? 5.374 0.864 33.211 1.000 25.411 307 GLU AAA CA 1
ATOM 2244 C C . GLU A 1 307 ? 6.765 1.280 33.708 1.000 23.313 307 GLU AAA C 1
ATOM 2245 O O . GLU A 1 307 ? 6.839 2.224 34.535 1.000 27.876 307 GLU AAA O 1
ATOM 2251 N N . ASP A 1 308 ? 7.829 0.621 33.241 1.000 21.815 308 ASP AAA N 1
ATOM 2252 C CA . ASP A 1 308 ? 9.225 0.921 33.656 1.000 24.597 308 ASP AAA CA 1
ATOM 2253 C C . ASP A 1 308 ? 9.729 2.178 32.928 1.000 26.226 308 ASP AAA C 1
ATOM 2254 O O . ASP A 1 308 ? 10.486 2.964 33.542 1.000 24.451 308 ASP AAA O 1
ATOM 2259 N N . ALA A 1 309 ? 9.375 2.348 31.659 1.000 24.344 309 ALA AAA N 1
ATOM 2260 C CA . ALA A 1 309 ? 9.845 3.486 30.833 1.000 28.002 309 ALA AAA CA 1
ATOM 2261 C C . ALA A 1 309 ? 9.224 4.783 31.378 1.000 23.162 309 ALA AAA C 1
ATOM 2262 O O . ALA A 1 309 ? 9.941 5.798 31.402 1.000 23.923 309 ALA AAA O 1
ATOM 2264 N N . GLU A 1 310 ? 7.967 4.736 31.832 1.000 21.100 310 GLU AAA N 1
ATOM 2265 C CA . GLU A 1 310 ? 7.290 5.867 32.529 1.000 23.501 310 GLU AAA CA 1
ATOM 2266 C C . GLU A 1 310 ? 8.150 6.348 33.702 1.000 26.452 310 GLU AAA C 1
ATOM 2267 O O . GLU A 1 310 ? 8.388 7.565 33.780 1.000 27.226 310 GLU AAA O 1
ATOM 2273 N N . ARG A 1 311 ? 8.578 5.449 34.590 1.000 25.559 311 ARG AAA N 1
ATOM 2274 C CA . ARG A 1 311 ? 9.361 5.807 35.804 1.000 26.553 311 ARG AAA CA 1
ATOM 2275 C C . ARG A 1 311 ? 10.729 6.369 35.379 1.000 27.695 311 ARG AAA C 1
ATOM 2276 O O . ARG A 1 311 ? 11.216 7.321 36.011 1.000 27.376 311 ARG AAA O 1
ATOM 2284 N N . TRP A 1 312 ? 11.343 5.795 34.347 1.000 24.418 312 TRP AAA N 1
ATOM 2285 C CA . TRP A 1 312 ? 12.656 6.236 33.814 1.000 27.109 312 TRP AAA CA 1
ATOM 2286 C C . TRP A 1 312 ? 12.533 7.672 33.278 1.000 26.342 312 TRP AAA C 1
ATOM 2287 O O . TRP A 1 312 ? 13.414 8.499 33.581 1.000 29.870 312 TRP AAA O 1
ATOM 2298 N N . ALA A 1 313 ? 11.477 7.966 32.526 1.000 24.932 313 ALA AAA N 1
ATOM 2299 C CA . ALA A 1 313 ? 11.265 9.297 31.902 1.000 25.396 313 ALA AAA CA 1
ATOM 2300 C C . ALA A 1 313 ? 10.936 10.326 32.991 1.000 26.002 313 ALA AAA C 1
ATOM 2301 O O . ALA A 1 313 ? 11.480 11.447 32.932 1.000 24.648 313 ALA AAA O 1
ATOM 2303 N N . TRP A 1 314 ? 10.091 9.948 33.952 1.000 25.091 314 TRP AAA N 1
ATOM 2304 C CA . TRP A 1 314 ? 9.713 10.812 35.105 1.000 23.854 314 TRP AAA CA 1
ATOM 2305 C C . TRP A 1 314 ? 10.973 11.264 35.853 1.000 28.352 314 TRP AAA C 1
ATOM 2306 O O . TRP A 1 314 ? 11.058 12.467 36.182 1.000 28.539 314 TRP AAA O 1
ATOM 2317 N N . GLU A 1 315 ? 11.919 10.352 36.091 1.000 28.282 315 GLU AAA N 1
ATOM 2318 C CA A GLU A 1 315 ? 13.204 10.636 36.787 0.500 31.714 315 GLU AAA CA 1
ATOM 2319 C CA B GLU A 1 315 ? 13.179 10.677 36.811 0.500 30.014 315 GLU AAA CA 1
ATOM 2320 C C . GLU A 1 315 ? 14.045 11.586 35.925 1.000 28.923 315 GLU AAA C 1
ATOM 2321 O O . GLU A 1 315 ? 14.640 12.508 36.486 1.000 27.341 315 GLU AAA O 1
ATOM 2332 N N . LEU A 1 316 ? 14.113 11.331 34.612 1.000 27.281 316 LEU AAA N 1
ATOM 2333 C CA . LEU A 1 316 ? 14.905 12.185 33.681 1.000 30.404 316 LEU AAA CA 1
ATOM 2334 C C . LEU A 1 316 ? 14.352 13.619 33.710 1.000 26.940 316 LEU AAA C 1
ATOM 2335 O O . LEU A 1 316 ? 15.168 14.551 33.718 1.000 29.711 316 LEU AAA O 1
ATOM 2340 N N . LYS A 1 317 ? 13.025 13.770 33.717 1.000 23.265 317 LYS AAA N 1
ATOM 2341 C CA . LYS A 1 317 ? 12.328 15.085 33.725 1.000 24.139 317 LYS AAA CA 1
ATOM 2342 C C . LYS A 1 317 ? 12.602 15.784 35.062 1.000 28.647 317 LYS AAA C 1
ATOM 2343 O O . LYS A 1 317 ? 13.005 16.956 35.037 1.000 25.400 317 LYS AAA O 1
ATOM 2349 N N . ASN A 1 318 ? 12.442 15.081 36.189 1.000 26.785 318 ASN AAA N 1
ATOM 2350 C CA . ASN A 1 318 ? 12.721 15.654 37.531 1.000 26.846 318 ASN AAA CA 1
ATOM 2351 C C . ASN A 1 318 ? 14.172 16.142 37.590 1.000 23.605 318 ASN AAA C 1
ATOM 2352 O O . ASN A 1 318 ? 14.398 17.204 38.182 1.000 29.259 318 ASN AAA O 1
ATOM 2357 N N . ARG A 1 319 ? 15.113 15.409 36.993 1.000 25.079 319 ARG AAA N 1
ATOM 2358 C CA . ARG A 1 319 ? 16.562 15.749 37.039 1.000 29.829 319 ARG AAA CA 1
ATOM 2359 C C . ARG A 1 319 ? 16.857 16.892 36.063 1.000 27.860 319 ARG AAA C 1
ATOM 2360 O O . ARG A 1 319 ? 17.954 17.469 36.169 1.000 33.463 319 ARG AAA O 1
ATOM 2368 N N . GLY A 1 320 ? 15.937 17.169 35.131 1.000 33.186 320 GLY AAA N 1
ATOM 2369 C CA . GLY A 1 320 ? 16.045 18.266 34.148 1.000 37.924 320 GLY AAA CA 1
ATOM 2370 C C . GLY A 1 320 ? 16.848 17.881 32.914 1.000 35.315 320 GLY AAA C 1
ATOM 2371 O O . GLY A 1 320 ? 17.241 18.798 32.168 1.000 34.309 320 GLY AAA O 1
ATOM 2372 N N . LEU A 1 321 ? 17.091 16.588 32.676 1.000 33.775 321 LEU AAA N 1
ATOM 2373 C CA . LEU A 1 321 ? 17.809 16.130 31.456 1.000 36.355 321 LEU AAA CA 1
ATOM 2374 C C . LEU A 1 321 ? 16.844 16.181 30.266 1.000 27.465 321 LEU AAA C 1
ATOM 2375 O O . LEU A 1 321 ? 17.339 16.277 29.151 1.000 33.510 321 LEU AAA O 1
ATOM 2380 N N . ILE A 1 322 ? 15.530 16.118 30.500 1.000 24.303 322 ILE AAA N 1
ATOM 2381 C CA . ILE A 1 322 ? 14.483 16.404 29.478 1.000 26.994 322 ILE AAA CA 1
ATOM 2382 C C . ILE A 1 322 ? 13.513 17.456 30.021 1.000 28.681 322 ILE AAA C 1
ATOM 2383 O O . ILE A 1 322 ? 13.453 17.654 31.241 1.000 29.848 322 ILE AAA O 1
ATOM 2388 N N . ARG A 1 323 ? 12.773 18.087 29.112 1.000 30.268 323 ARG AAA N 1
ATOM 2389 C CA . ARG A 1 323 ? 11.751 19.116 29.419 1.000 31.183 323 ARG AAA CA 1
ATOM 2390 C C . ARG A 1 323 ? 10.439 18.411 29.757 1.000 26.442 323 ARG AAA C 1
ATOM 2391 O O . ARG A 1 323 ? 9.736 18.849 30.667 1.000 30.370 323 ARG AAA O 1
ATOM 2399 N N . ASP A 1 324 ? 10.092 17.364 29.008 1.000 25.830 324 ASP AAA N 1
ATOM 2400 C CA . ASP A 1 324 ? 8.753 16.749 29.146 1.000 26.513 324 ASP AAA CA 1
ATOM 2401 C C . ASP A 1 324 ? 8.783 15.346 28.539 1.000 25.050 324 ASP AAA C 1
ATOM 2402 O O . ASP A 1 324 ? 9.744 15.010 27.821 1.000 25.581 324 ASP AAA O 1
ATOM 2407 N N . PHE A 1 325 ? 7.767 14.558 28.857 1.000 25.868 325 PHE AAA N 1
ATOM 2408 C CA . PHE A 1 325 ? 7.557 13.213 28.278 1.000 23.560 325 PHE AAA CA 1
ATOM 2409 C C . PHE A 1 325 ? 6.069 12.898 28.361 1.000 21.292 325 PHE AAA C 1
ATOM 2410 O O . PHE A 1 325 ? 5.378 13.380 29.267 1.000 22.284 325 PHE AAA O 1
ATOM 2418 N N . TRP A 1 326 ? 5.590 12.079 27.436 1.000 21.533 326 TRP AAA N 1
ATOM 2419 C CA . TRP A 1 326 ? 4.223 11.523 27.504 1.000 20.889 326 TRP AAA CA 1
ATOM 2420 C C . TRP A 1 326 ? 4.179 10.290 26.616 1.000 22.156 326 TRP AAA C 1
ATOM 2421 O O . TRP A 1 326 ? 5.015 10.196 25.692 1.000 23.218 326 TRP AAA O 1
ATOM 2432 N N . PHE A 1 327 ? 3.261 9.386 26.919 1.000 21.822 327 PHE AAA N 1
ATOM 2433 C CA . PHE A 1 327 ? 2.935 8.244 26.036 1.000 24.516 327 PHE AAA CA 1
ATOM 2434 C C . PHE A 1 327 ? 1.821 8.694 25.103 1.000 23.897 327 PHE AAA C 1
ATOM 2435 O O . PHE A 1 327 ? 0.902 9.447 25.528 1.000 24.615 327 PHE AAA O 1
ATOM 2443 N N . THR A 1 328 ? 1.912 8.227 23.860 1.000 21.218 328 THR AAA N 1
ATOM 2444 C CA . THR A 1 328 ? 0.847 8.365 22.853 1.000 20.782 328 THR AAA CA 1
ATOM 2445 C C . THR A 1 328 ? 0.769 7.053 22.064 1.000 20.867 328 THR AAA C 1
ATOM 2446 O O . THR A 1 328 ? 1.503 6.088 22.393 1.000 22.686 328 THR AAA O 1
ATOM 2450 N N . ARG A 1 329 ? -0.136 7.021 21.107 1.000 21.965 329 ARG AAA N 1
ATOM 2451 C CA . ARG A 1 329 ? -0.299 5.904 20.153 1.000 21.621 329 ARG AAA CA 1
ATOM 2452 C C . ARG A 1 329 ? -0.317 6.485 18.739 1.000 24.769 329 ARG AAA C 1
ATOM 2453 O O . ARG A 1 329 ? -0.605 7.702 18.571 1.000 21.961 329 ARG AAA O 1
ATOM 2461 N N . ALA A 1 330 ? 0.020 5.647 17.764 1.000 21.826 330 ALA AAA N 1
ATOM 2462 C CA . ALA A 1 330 ? -0.022 5.987 16.337 1.000 20.528 330 ALA AAA CA 1
ATOM 2463 C C . ALA A 1 330 ? -1.451 6.375 15.984 1.000 20.896 330 ALA AAA C 1
ATOM 2464 O O . ALA A 1 330 ? -2.418 5.886 16.617 1.000 22.540 330 ALA AAA O 1
ATOM 2466 N N . ASN A 1 331 ? -1.570 7.264 15.008 1.000 20.499 331 ASN AAA N 1
ATOM 2467 C CA . ASN A 1 331 ? -2.858 7.601 14.369 1.000 22.400 331 ASN AAA CA 1
ATOM 2468 C C . ASN A 1 331 ? -2.850 6.920 12.999 1.000 22.134 331 ASN AAA C 1
ATOM 2469 O O . ASN A 1 331 ? -1.894 7.172 12.236 1.000 21.245 331 ASN AAA O 1
ATOM 2474 N N . ASN A 1 332 ? -3.854 6.081 12.729 1.000 21.579 332 ASN AAA N 1
ATOM 2475 C CA . ASN A 1 332 ? -3.921 5.216 11.519 1.000 23.460 332 ASN AAA CA 1
ATOM 2476 C C . ASN A 1 332 ? -4.982 5.740 10.537 1.000 25.116 332 ASN AAA C 1
ATOM 2477 O O . ASN A 1 332 ? -5.334 4.988 9.611 1.000 24.575 332 ASN AAA O 1
ATOM 2482 N N . GLN A 1 333 ? -5.441 6.992 10.687 1.000 24.474 333 GLN AAA N 1
ATOM 2483 C CA A GLN A 1 333 ? -6.501 7.613 9.840 0.500 26.384 333 GLN AAA CA 1
ATOM 2484 C CA B GLN A 1 333 ? -6.470 7.576 9.784 0.500 27.492 333 GLN AAA CA 1
ATOM 2485 C C . GLN A 1 333 ? -5.965 8.892 9.174 1.000 29.288 333 GLN AAA C 1
ATOM 2486 O O . GLN A 1 333 ? -6.284 9.136 7.996 1.000 25.261 333 GLN AAA O 1
ATOM 2497 N N . GLY A 1 334 ? -5.203 9.700 9.918 1.000 26.661 334 GLY AAA N 1
ATOM 2498 C CA . GLY A 1 334 ? -4.815 11.058 9.467 1.000 27.409 334 GLY AAA CA 1
ATOM 2499 C C . GLY A 1 334 ? -5.812 12.087 9.977 1.000 27.854 334 GLY AAA C 1
ATOM 2500 O O . GLY A 1 334 ? -6.418 11.862 11.041 1.000 24.627 334 GLY AAA O 1
ATOM 2501 N N . LEU A 1 335 ? -6.031 13.180 9.256 1.000 25.541 335 LEU AAA N 1
ATOM 2502 C CA . LEU A 1 335 ? -6.895 14.258 9.793 1.000 25.887 335 LEU AAA CA 1
ATOM 2503 C C . LEU A 1 335 ? -8.348 13.760 9.821 1.000 24.392 335 LEU AAA C 1
ATOM 2504 O O . LEU A 1 335 ? -8.696 12.826 9.068 1.000 26.771 335 LEU AAA O 1
ATOM 2509 N N . ALA A 1 336 ? -9.147 14.299 10.737 1.000 25.161 336 ALA AAA N 1
ATOM 2510 C CA . ALA A 1 336 ? -10.606 14.078 10.822 1.000 31.604 336 ALA AAA CA 1
ATOM 2511 C C . ALA A 1 336 ? -11.284 15.436 10.999 1.000 28.072 336 ALA AAA C 1
ATOM 2512 O O . ALA A 1 336 ? -10.633 16.344 11.560 1.000 26.313 336 ALA AAA O 1
ATOM 2514 N N . THR A 1 337 ? -12.551 15.538 10.598 1.000 29.860 337 THR AAA N 1
ATOM 2515 C CA A THR A 1 337 ? -13.322 16.801 10.741 0.500 30.555 337 THR AAA CA 1
ATOM 2516 C CA B THR A 1 337 ? -13.351 16.785 10.622 0.500 32.435 337 THR AAA CA 1
ATOM 2517 C C . THR A 1 337 ? -14.745 16.505 11.199 1.000 30.631 337 THR AAA C 1
ATOM 2518 O O . THR A 1 337 ? -15.300 15.466 10.824 1.000 30.078 337 THR AAA O 1
ATOM 2525 N N . THR A 1 338 ? -15.270 17.409 12.032 1.000 29.747 338 THR AAA N 1
ATOM 2526 C CA . THR A 1 338 ? -16.689 17.452 12.461 1.000 30.571 338 THR AAA CA 1
ATOM 2527 C C . THR A 1 338 ? -17.194 18.883 12.262 1.000 34.712 338 THR AAA C 1
ATOM 2528 O O . THR A 1 338 ? -16.405 19.821 12.478 1.000 35.162 338 THR AAA O 1
ATOM 2532 N N . VAL A 1 339 ? -18.454 19.033 11.860 1.000 33.611 339 VAL AAA N 1
ATOM 2533 C CA . VAL A 1 339 ? -19.161 20.345 11.834 1.000 34.219 339 VAL AAA CA 1
ATOM 2534 C C . VAL A 1 339 ? -19.752 20.566 13.227 1.000 36.780 339 VAL AAA C 1
ATOM 2535 O O . VAL A 1 339 ? -20.469 19.666 13.704 1.000 44.260 339 VAL AAA O 1
ATOM 2539 N N . VAL A 1 340 ? -19.447 21.711 13.846 1.000 42.599 340 VAL AAA N 1
ATOM 2540 C CA . VAL A 1 340 ? -19.904 22.103 15.216 1.000 45.246 340 VAL AAA CA 1
ATOM 2541 C C . VAL A 1 340 ? -20.543 23.501 15.149 1.000 51.592 340 VAL AAA C 1
ATOM 2542 O O . VAL A 1 340 ? -20.464 24.141 14.077 1.000 48.233 340 VAL AAA O 1
ATOM 2546 N N . SER A 1 341 ? -21.158 23.952 16.250 1.000 53.406 341 SER AAA N 1
ATOM 2547 C CA . SER A 1 341 ? -21.776 25.299 16.398 1.000 57.531 341 SER AAA CA 1
ATOM 2548 C C . SER A 1 341 ? -20.715 26.386 16.202 1.000 70.503 341 SER AAA C 1
ATOM 2549 O O . SER A 1 341 ? -19.563 26.213 16.625 1.000 61.171 341 SER AAA O 1
#

Sequence (332 aa):
GAVRVSAPARLSFTLISLDGSSLRRNGIAAMAVDRPGLTAEVREAADGIVAVTTGTAEETARELAAALEALRKLWDGPAARVDVLEALPQHSGFGSKTSTLLAVGHAYGRLCGVEPDLRELARTLGRGRVSGASTGLSAYGGFLVDGGHVNPPDFAEAPQKYLRPSRFAQQVAPPKPVVRLDFPDWPVLVLLTHGRHLGGQEELEWFHSVVAPIPAEEESWRTSHLVFMGLLAPAVLEQDFDAFCAAVNEITFTGHFKQAQIAFQGDAVADVLEAGRAAPSVDAIALSVTTGPACFAFTKRPEDAERWAWEELKNRGLIRDFWFTRANNQQGLATTTVVS

Radius of gyration: 19.54 Å; Cα contacts (8 Å, |Δi|>4): 792; chains: 1; bounding box: 50×49×53 Å

Foldseek 3Di:
DKKKKKFFFKFWLDWFAFALDDQFGTKTKIATWRPVMWIKIKDADPVQQAAEEDDPPVLRVLLSVLQVLLCVVLVHTRMYMYGPHADDPLFLRCRNLLVSLRNSQRSCVNSVHRDQLQVSCLSSLHALRACGSSACQAFGAIFIFPHGGQDPCCNVPVLQAQFPSVNHDRDGHTDTPDGDHAPFFKKKKFQFPFDRDDRVRRRVLSVVCGPDDRVLSVVRCCLVVVQQRVCRVVVPQLSNQVSSACCCPPRSVNVSLQVVRPCRCVVVQVLLVVDPQFSHKGANRSRSMIMTGGPNVVRVVVVSVVCCVVPSTVDMDMIGTDRGHMDIDDDD

B-factor: mean 33.73, std 12.78, range [16.27, 134.74]

Secondary structure (P-SEA, 3-state):
cbbbbbbbbbbbcccccccccccccbbbbcccccccbbbbbbbbccccbbbbccccaaaaaaaaaaaaaaaaaacccbbbbbcccccccccccaaaaaaaaaaaaaaaaaaccccaaaaaaaaaccccccaaaaaaaccccccccccccccccccccccccccccccccccccccccbbbbbccbbbbbbbccbbbbcaaaaaaaaaacccccaaaaaaaaaaacccaaaaaaaccaaaaaaaaaaaacccaaaaaaaaaaccccaaaaaaaaacccccbbbbcccccbbbbccccaaaaaaaaaaaaaacccccbbbbbbbcccbbbbbcc

Nearest PDB structures (foldseek):
  8ap0-assembly1_AAA-2  TM=1.003E+00  e=3.388E-76  Streptomyces kaniharaensis
  8aoz-assembly1_AAA-2  TM=9.990E-01  e=2.495E-68  Streptomyces kaniharaensis
  6yqq-assembly1_A-2  TM=9.929E-01  e=4.473E-65  Streptomyces kaniharaensis
  3hul-assembly1_B-2  TM=7.703E-01  e=4.235E-13  Listeria monocytogenes
  1uek-assembly1_A  TM=7.444E-01  e=3.314E-11  Thermus thermophilus

Solvent-accessible surface area: 13982 Å² total; per-residue (Å²): 79,1,5,88,0,51,8,8,1,26,0,4,4,3,24,6,17,0,2,23,87,26,158,109,4,4,5,5,0,0,0,0,0,76,137,12,8,2,17,0,27,0,66,111,11,116,108,35,112,21,29,31,69,44,32,51,142,53,9,24,146,62,1,31,60,8,2,84,47,0,90,174,114,54,141,15,41,1,1,77,0,29,7,105,66,44,9,48,43,92,8,9,1,14,10,22,16,5,4,7,0,0,1,2,32,0,0,0,91,54,35,71,53,151,21,89,20,58,92,6,0,136,73,32,28,58,9,62,8,27,2,0,5,5,6,4,8,40,116,0,0,0,0,0,1,18,3,13,100,20,47,141,49,6,75,151,51,22,65,85,17,0,62,8,63,181,54,10,53,146,40,31,4,10,134,46,103,26,78,34,80,3,4,127,36,26,0,0,0,0,30,0,94,9,99,108,39,37,18,108,71,54,27,112,25,6,55,87,30,1,60,6,57,25,104,37,3,163,81,8,40,114,27,0,64,138,19,0,7,42,3,0,116,127,104,62,34,90,42,0,8,64,7,1,45,70,4,2,39,52,3,62,8,2,68,18,11,12,78,49,13,25,105,31,0,34,67,0,3,84,26,0,143,75,11,124,11,10,40,2,1,4,1,0,49,16,5,10,0,0,0,1,0,5,105,104,47,93,53,0,78,154,38,0,167,94,5,81,125,150,40,47,3,152,45,19,44,55,13,125,19,31,57,113,2,20,41,35,83,92,48,126